Protein AF-A0A7C4G375-F1 (afdb_monomer)

Structure (mmCIF, N/CA/C/O backbone):
data_AF-A0A7C4G375-F1
#
_entry.id   AF-A0A7C4G375-F1
#
loop_
_atom_site.group_PDB
_atom_site.id
_atom_site.type_symbol
_atom_site.label_atom_id
_atom_site.label_alt_id
_atom_site.label_comp_id
_atom_site.label_asym_id
_atom_site.label_entity_id
_atom_site.label_seq_id
_atom_site.pdbx_PDB_ins_code
_atom_site.Cartn_x
_atom_site.Cartn_y
_atom_site.Cartn_z
_atom_site.occupancy
_atom_site.B_iso_or_equiv
_atom_site.auth_seq_id
_atom_site.auth_comp_id
_atom_site.auth_asym_id
_atom_site.auth_atom_id
_atom_site.pdbx_PDB_model_num
ATOM 1 N N . MET A 1 1 ? -25.347 -9.419 21.330 1.00 62.56 1 MET A N 1
ATOM 2 C CA . MET A 1 1 ? -25.454 -10.295 20.136 1.00 62.56 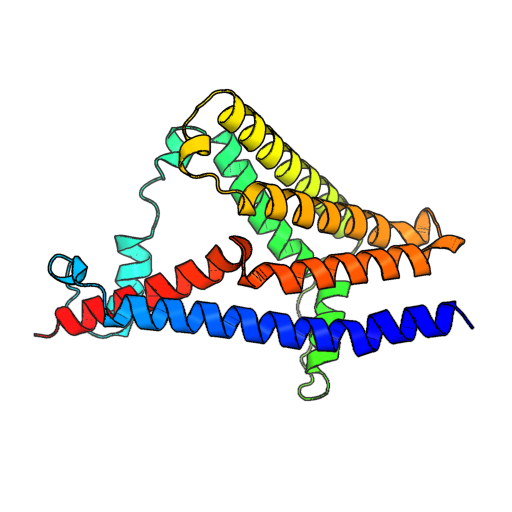1 MET A CA 1
ATOM 3 C C . MET A 1 1 ? -24.742 -9.697 18.919 1.00 62.56 1 MET A C 1
ATOM 5 O O . MET A 1 1 ? -23.911 -10.382 18.343 1.00 62.56 1 MET A O 1
ATOM 9 N N . PHE A 1 2 ? -24.994 -8.427 18.574 1.00 76.88 2 PHE A N 1
ATOM 10 C CA . PHE A 1 2 ? -24.377 -7.748 17.422 1.00 76.88 2 PHE A CA 1
ATOM 11 C C . PHE A 1 2 ? -22.840 -7.630 17.500 1.00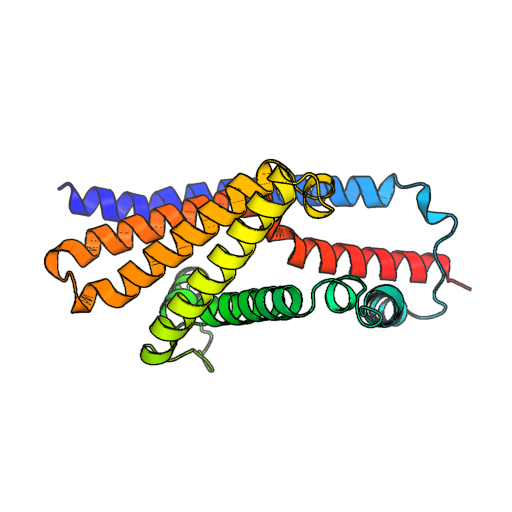 76.88 2 PHE A C 1
ATOM 13 O O . PHE A 1 2 ? -22.148 -7.988 16.554 1.00 76.88 2 PHE A O 1
ATOM 20 N N . GLU A 1 3 ? -22.282 -7.232 18.648 1.00 77.69 3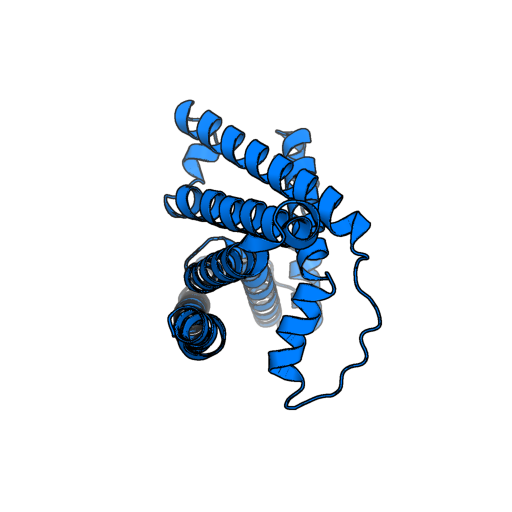 GLU A N 1
ATOM 21 C CA . GLU A 1 3 ? -20.822 -7.087 18.816 1.00 77.69 3 GLU A CA 1
ATOM 22 C C . GLU A 1 3 ? -20.059 -8.402 18.603 1.00 77.69 3 GLU A C 1
ATOM 24 O O . GLU A 1 3 ? -19.028 -8.424 17.934 1.00 77.69 3 GLU A O 1
ATOM 29 N N . GLY A 1 4 ? -20.604 -9.520 19.093 1.00 79.00 4 GLY A N 1
ATOM 30 C CA . GLY A 1 4 ? -20.023 -10.847 18.880 1.00 79.00 4 GLY A CA 1
ATOM 31 C C . GLY A 1 4 ? -19.997 -11.255 17.404 1.00 79.00 4 GLY A C 1
ATOM 32 O O . GLY A 1 4 ? -19.015 -11.834 16.950 1.00 79.00 4 GLY A O 1
ATOM 33 N N . GLN A 1 5 ? -21.030 -10.900 16.631 1.00 83.00 5 GLN A N 1
ATOM 34 C CA . GLN A 1 5 ? -21.075 -11.149 15.185 1.00 83.00 5 GLN A CA 1
ATOM 35 C C . GLN A 1 5 ? -20.056 -10.289 14.424 1.00 83.00 5 GLN A C 1
ATOM 37 O O . GLN A 1 5 ? -19.370 -10.799 13.539 1.00 83.00 5 GLN A O 1
ATOM 42 N N . VAL A 1 6 ? -19.908 -9.011 14.795 1.00 78.75 6 VAL A N 1
ATOM 43 C CA . VAL A 1 6 ? -18.908 -8.103 14.206 1.00 78.75 6 VAL A CA 1
ATOM 44 C C . VAL A 1 6 ? -17.491 -8.607 14.476 1.00 78.75 6 VAL A C 1
ATOM 46 O O . VAL A 1 6 ? -16.671 -8.661 13.556 1.00 78.75 6 VAL A O 1
ATOM 49 N N . ILE A 1 7 ? -17.203 -9.026 15.710 1.00 78.94 7 ILE A N 1
ATOM 50 C CA . ILE A 1 7 ? -15.904 -9.603 16.073 1.00 78.94 7 ILE A CA 1
ATOM 51 C C . ILE A 1 7 ? -15.665 -10.891 15.285 1.00 78.94 7 ILE A C 1
ATOM 53 O O . ILE A 1 7 ? -14.620 -11.021 14.652 1.00 78.94 7 ILE A O 1
ATOM 57 N N . ALA A 1 8 ? -16.626 -11.819 15.258 1.00 81.56 8 ALA A N 1
ATOM 58 C CA . ALA A 1 8 ? -16.480 -13.075 14.526 1.00 81.56 8 ALA A CA 1
ATOM 59 C C . ALA A 1 8 ? -16.209 -12.830 13.033 1.00 81.56 8 ALA A C 1
ATOM 61 O O . ALA A 1 8 ? -15.246 -13.366 12.489 1.00 81.56 8 ALA A O 1
ATOM 62 N N . PHE A 1 9 ? -16.984 -11.963 12.380 1.00 83.56 9 PHE A N 1
ATOM 63 C CA . PHE A 1 9 ? -16.791 -11.641 10.966 1.00 83.56 9 PHE A CA 1
ATOM 64 C C . PHE A 1 9 ? -15.402 -11.046 10.688 1.00 83.56 9 PHE A C 1
ATOM 66 O O . PHE A 1 9 ? -14.690 -11.532 9.809 1.00 83.56 9 PHE A O 1
ATOM 73 N N . THR A 1 10 ? -14.997 -10.030 11.457 1.00 81.56 10 THR A N 1
ATOM 74 C CA . THR A 1 10 ? -13.737 -9.295 11.242 1.00 81.56 10 THR A CA 1
ATOM 75 C C . THR A 1 10 ? -12.485 -10.089 11.617 1.00 81.56 10 THR A C 1
ATOM 77 O O . THR A 1 10 ? -11.431 -9.858 11.026 1.00 81.56 10 THR A O 1
ATOM 80 N N . SER A 1 11 ? -12.586 -11.030 12.5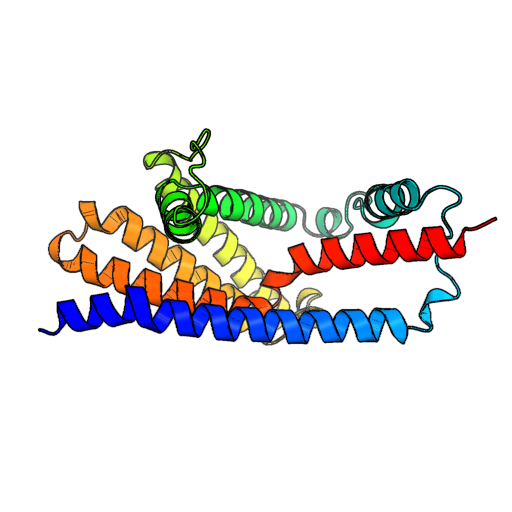60 1.00 77.88 11 SER A N 1
ATOM 81 C CA . SER A 1 11 ? -11.446 -11.817 13.056 1.00 77.88 11 SER A CA 1
ATOM 82 C C . SER A 1 11 ? -11.312 -13.212 12.443 1.00 77.88 11 SER A C 1
ATOM 84 O O . SER A 1 11 ? -10.234 -13.793 12.534 1.00 77.88 11 SER A O 1
ATOM 86 N N . THR A 1 12 ? -12.357 -13.749 11.799 1.00 80.88 12 THR A N 1
ATOM 87 C CA . THR A 1 12 ? -12.329 -15.117 11.242 1.00 80.88 12 THR A CA 1
ATOM 88 C C . THR A 1 12 ? -12.636 -15.151 9.746 1.00 80.88 12 THR A C 1
ATOM 90 O O . THR A 1 12 ? -11.746 -15.417 8.941 1.00 80.88 12 THR A O 1
ATOM 93 N N . MET A 1 13 ? -13.868 -14.829 9.349 1.00 85.38 13 MET A N 1
ATOM 94 C CA . MET A 1 13 ? -14.337 -14.992 7.968 1.00 85.38 13 MET A CA 1
ATOM 95 C C . MET A 1 13 ? -13.675 -14.011 7.000 1.00 85.38 13 MET A C 1
ATOM 97 O O . MET A 1 13 ? -13.194 -14.415 5.941 1.00 85.38 13 MET A O 1
ATOM 101 N N . LEU A 1 14 ? -13.612 -12.727 7.362 1.00 87.75 14 LEU A N 1
ATOM 102 C CA . LEU A 1 14 ? -13.036 -11.697 6.501 1.00 87.75 14 LEU A CA 1
ATOM 103 C C . LEU A 1 14 ? -11.538 -11.937 6.215 1.00 87.75 14 LEU A C 1
ATOM 105 O O . LEU A 1 14 ? -11.170 -11.889 5.044 1.00 87.75 14 LEU A O 1
ATOM 109 N N . PRO A 1 15 ? -10.678 -12.270 7.202 1.00 87.56 15 PRO A N 1
ATOM 110 C CA . PRO A 1 15 ? -9.294 -12.659 6.932 1.00 87.56 15 PRO A CA 1
ATOM 111 C C . PRO A 1 15 ? -9.148 -13.828 5.949 1.00 87.56 15 PRO A C 1
ATOM 113 O O . PRO A 1 15 ? -8.275 -13.779 5.084 1.00 87.56 15 PRO A O 1
ATOM 116 N N . LEU A 1 16 ? -10.001 -14.856 6.033 1.00 87.44 16 LEU A N 1
ATOM 117 C CA . LEU A 1 16 ? -9.956 -16.000 5.111 1.00 87.44 16 LEU A CA 1
ATOM 118 C C . LEU A 1 16 ? -10.297 -15.587 3.674 1.00 87.44 16 LEU A C 1
ATOM 120 O O . LEU A 1 16 ? -9.569 -15.939 2.743 1.00 87.44 16 LEU A O 1
ATOM 124 N N . ILE A 1 17 ? -11.358 -14.793 3.502 1.00 91.50 17 ILE A N 1
ATOM 125 C CA . ILE A 1 17 ? -11.738 -14.217 2.204 1.00 91.50 17 ILE A CA 1
ATOM 126 C C . ILE A 1 17 ? -10.585 -13.372 1.648 1.00 91.50 17 ILE A C 1
ATOM 128 O O . ILE A 1 17 ? -10.222 -13.504 0.476 1.00 91.50 17 ILE A O 1
ATOM 132 N N . THR A 1 18 ? -9.962 -12.552 2.497 1.00 92.00 18 THR A N 1
ATOM 133 C CA . THR A 1 18 ? -8.826 -11.721 2.102 1.00 92.00 18 THR A CA 1
ATOM 134 C C . THR A 1 18 ? -7.637 -12.544 1.646 1.00 92.00 18 THR A C 1
ATOM 136 O O . THR A 1 18 ? -7.073 -12.245 0.595 1.00 92.00 18 THR A O 1
ATOM 139 N N . ILE A 1 19 ? -7.255 -13.580 2.397 1.00 89.69 19 ILE A N 1
ATOM 140 C CA . ILE A 1 19 ? -6.144 -14.468 2.035 1.00 89.69 19 ILE A CA 1
ATOM 141 C C . ILE A 1 19 ? -6.426 -15.135 0.688 1.00 89.69 19 ILE A C 1
ATOM 143 O O . ILE A 1 19 ? -5.556 -15.130 -0.184 1.00 89.69 19 ILE A O 1
ATOM 147 N N . PHE A 1 20 ? -7.642 -15.649 0.484 1.00 93.06 20 PHE A N 1
ATOM 148 C CA . PHE A 1 20 ? -8.038 -16.273 -0.776 1.00 93.06 20 PHE A CA 1
ATOM 149 C C . PHE A 1 20 ? -7.903 -15.307 -1.964 1.00 93.06 20 PHE A C 1
ATOM 151 O O . PHE A 1 20 ? -7.211 -15.618 -2.937 1.00 93.06 20 PHE A O 1
ATOM 158 N N . ILE A 1 21 ? -8.495 -14.110 -1.870 1.00 94.38 21 ILE A N 1
ATOM 159 C CA . ILE A 1 21 ? -8.436 -13.096 -2.938 1.00 94.38 21 ILE A CA 1
ATOM 160 C C . ILE A 1 21 ? -6.999 -12.621 -3.166 1.00 94.38 21 ILE A C 1
ATOM 162 O O . ILE A 1 21 ? -6.575 -12.453 -4.313 1.00 94.38 21 ILE A O 1
ATOM 166 N N . PHE A 1 22 ? -6.231 -12.437 -2.090 1.00 92.62 22 PHE A N 1
ATOM 167 C CA . PHE A 1 22 ? -4.838 -12.025 -2.173 1.00 92.62 22 PHE A CA 1
ATOM 168 C C . PHE A 1 22 ? -3.993 -13.060 -2.925 1.00 92.62 22 PHE A C 1
ATOM 170 O O . PHE A 1 22 ? -3.328 -12.708 -3.901 1.00 92.62 22 PHE A O 1
ATOM 177 N N . ILE A 1 23 ? -4.057 -14.334 -2.523 1.00 92.56 23 ILE A N 1
ATOM 178 C CA . ILE A 1 23 ? -3.323 -15.434 -3.167 1.00 92.56 23 ILE A CA 1
ATOM 179 C C . ILE A 1 23 ? -3.734 -15.562 -4.634 1.00 92.56 23 ILE A C 1
ATOM 181 O O . ILE A 1 23 ? -2.865 -15.641 -5.504 1.00 92.56 23 ILE A O 1
ATOM 185 N N . TYR A 1 24 ? -5.036 -15.520 -4.924 1.00 94.19 24 TYR A N 1
ATOM 186 C CA . TYR A 1 24 ? -5.549 -15.569 -6.291 1.00 94.19 24 TYR A CA 1
ATOM 187 C C . TYR A 1 24 ? -4.981 -14.432 -7.155 1.00 94.19 24 TYR A C 1
ATOM 189 O O . TYR A 1 24 ? -4.446 -14.671 -8.242 1.00 94.19 24 TYR A O 1
ATOM 197 N N . GLY A 1 25 ? -5.011 -13.194 -6.654 1.00 92.31 25 GLY A N 1
ATOM 198 C CA . GLY A 1 25 ? -4.450 -12.043 -7.360 1.00 92.31 25 GLY A CA 1
ATOM 199 C C . GLY A 1 25 ? -2.938 -12.154 -7.584 1.00 92.31 25 GLY A C 1
ATOM 200 O O . GLY A 1 25 ? -2.450 -11.858 -8.680 1.00 92.31 25 GLY A O 1
ATOM 201 N N . VAL A 1 26 ? -2.184 -12.616 -6.580 1.00 89.56 26 VAL A N 1
ATOM 202 C CA . VAL A 1 26 ? -0.736 -12.858 -6.701 1.00 89.56 26 VAL A CA 1
ATOM 203 C C . VAL A 1 26 ? -0.441 -13.948 -7.735 1.00 89.56 26 VAL A C 1
ATOM 205 O O . VAL A 1 26 ? 0.475 -13.778 -8.546 1.00 89.56 26 VAL A O 1
ATOM 208 N N . ALA A 1 27 ? -1.217 -15.032 -7.759 1.00 90.06 27 ALA A N 1
ATOM 209 C CA . ALA A 1 27 ? -1.068 -16.111 -8.733 1.00 90.06 27 ALA A CA 1
ATOM 210 C C . ALA A 1 27 ? -1.294 -15.612 -10.170 1.00 90.06 27 ALA A C 1
ATOM 212 O O . ALA A 1 27 ? -0.445 -15.836 -11.036 1.00 90.06 27 ALA A O 1
ATOM 213 N N . LEU A 1 28 ? -2.366 -14.848 -10.416 1.00 89.12 28 LEU A N 1
ATOM 214 C CA . LEU A 1 28 ? -2.633 -14.243 -11.728 1.00 89.12 28 LEU A CA 1
ATOM 215 C C . LEU A 1 28 ? -1.500 -13.315 -12.182 1.00 89.12 28 LEU A C 1
ATOM 217 O O . LEU A 1 28 ? -1.082 -13.334 -13.345 1.00 89.12 28 LEU A O 1
ATOM 221 N N . ARG A 1 29 ? -0.970 -12.503 -11.263 1.00 85.62 29 ARG A N 1
ATOM 222 C CA . ARG A 1 29 ? 0.137 -11.589 -11.566 1.00 85.62 29 ARG A CA 1
ATOM 223 C C . ARG A 1 29 ? 1.427 -12.348 -11.876 1.00 85.62 29 ARG A C 1
ATOM 225 O O . ARG A 1 29 ? 2.126 -11.998 -12.827 1.00 85.62 29 ARG A O 1
ATOM 232 N N . SER A 1 30 ? 1.697 -13.413 -11.125 1.00 82.62 30 SER A N 1
A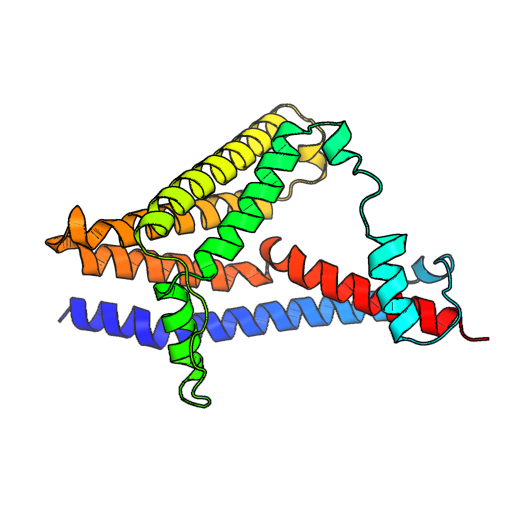TOM 233 C CA . SER A 1 30 ? 2.853 -14.289 -11.327 1.00 82.62 30 SER A CA 1
ATOM 234 C C . SER A 1 30 ? 2.783 -15.009 -12.674 1.00 82.62 30 SER A C 1
ATOM 236 O O . SER A 1 30 ? 3.776 -15.044 -13.402 1.00 82.62 30 SER A O 1
ATOM 238 N N . LEU A 1 31 ? 1.597 -15.489 -13.063 1.00 84.69 31 LEU A N 1
ATOM 239 C CA . LEU A 1 31 ? 1.358 -16.077 -14.380 1.00 84.69 31 LEU A CA 1
ATOM 240 C C . LEU A 1 31 ? 1.659 -15.070 -15.499 1.00 84.69 31 LEU A C 1
ATOM 242 O O . LEU A 1 31 ? 2.362 -15.395 -16.455 1.00 84.69 31 LEU A O 1
ATOM 246 N N . ARG A 1 32 ? 1.205 -13.817 -15.357 1.00 78.94 32 ARG A N 1
ATOM 247 C CA . ARG A 1 32 ? 1.503 -12.751 -16.325 1.00 78.94 32 ARG A CA 1
ATOM 248 C C . ARG A 1 32 ? 3.007 -12.497 -16.460 1.00 78.94 32 ARG A C 1
ATOM 250 O O . ARG A 1 32 ? 3.491 -12.333 -17.578 1.00 78.94 32 ARG A O 1
ATOM 257 N N . TRP A 1 33 ? 3.754 -12.473 -15.357 1.00 74.69 33 TRP A N 1
ATOM 258 C CA . TRP A 1 33 ? 5.213 -12.312 -15.408 1.00 74.69 33 TRP A CA 1
ATOM 259 C C . TRP A 1 33 ? 5.903 -13.482 -16.088 1.00 74.69 33 TRP A C 1
ATOM 261 O O . TRP A 1 33 ? 6.786 -13.264 -16.916 1.00 74.69 33 TRP A O 1
ATOM 271 N N . PHE A 1 34 ? 5.477 -14.704 -15.783 1.00 74.88 34 PHE A N 1
ATOM 272 C CA . PHE A 1 34 ? 6.001 -15.900 -16.426 1.00 74.88 34 PHE A CA 1
ATOM 273 C C . PHE A 1 34 ? 5.766 -15.878 -17.943 1.00 74.88 34 PHE A C 1
ATOM 275 O O . PHE A 1 34 ? 6.685 -16.158 -18.715 1.00 74.88 34 PHE A O 1
ATOM 282 N N . MET A 1 35 ? 4.573 -15.460 -18.379 1.00 74.44 35 MET A N 1
ATOM 283 C CA . MET A 1 35 ? 4.245 -15.298 -19.798 1.00 74.44 35 MET A CA 1
ATOM 284 C C . MET A 1 35 ? 5.112 -14.226 -20.468 1.00 74.44 35 MET A C 1
ATOM 286 O O . MET A 1 35 ? 5.678 -14.484 -21.525 1.00 74.44 35 MET A O 1
ATOM 290 N N . ILE A 1 36 ? 5.300 -13.057 -19.844 1.00 67.56 36 ILE A N 1
ATOM 291 C CA . ILE A 1 36 ? 6.194 -12.006 -20.372 1.00 67.56 36 ILE A CA 1
ATOM 292 C C . ILE A 1 36 ? 7.638 -12.518 -20.469 1.00 67.56 36 ILE A C 1
ATOM 294 O O . ILE A 1 36 ? 8.323 -12.268 -21.461 1.00 67.56 36 ILE A O 1
ATOM 298 N N . TRP A 1 37 ? 8.106 -13.257 -19.464 1.00 66.25 37 TRP A N 1
ATOM 299 C CA . TRP A 1 37 ? 9.459 -13.805 -19.436 1.00 66.25 37 TRP A CA 1
ATOM 300 C C . TRP A 1 37 ? 9.712 -14.830 -20.551 1.00 66.25 37 TRP A C 1
ATOM 302 O O . TRP A 1 37 ? 10.798 -14.815 -21.148 1.00 66.25 37 TRP A O 1
ATOM 312 N N . LYS A 1 38 ? 8.718 -15.677 -20.854 1.00 67.38 38 LYS A N 1
ATOM 313 C CA . LYS A 1 38 ? 8.779 -16.661 -21.945 1.00 67.38 38 LYS A CA 1
ATOM 314 C C . LYS A 1 38 ? 8.607 -16.043 -23.333 1.00 67.38 38 LYS A C 1
ATOM 316 O O . LYS A 1 38 ? 9.302 -16.458 -24.251 1.00 67.38 38 LYS A O 1
ATOM 321 N N . VAL A 1 39 ? 7.695 -15.083 -23.483 1.00 57.84 39 VAL A N 1
ATOM 322 C CA . VAL A 1 39 ? 7.238 -14.602 -24.798 1.00 57.84 39 VAL A CA 1
ATOM 323 C C . VAL A 1 39 ? 8.009 -13.376 -25.290 1.00 57.84 39 VAL A C 1
ATOM 325 O O . VAL A 1 39 ? 8.035 -13.151 -26.490 1.00 57.84 39 VAL A O 1
ATOM 328 N N . SER A 1 40 ? 8.652 -12.582 -24.423 1.00 50.31 40 SER A N 1
ATOM 329 C CA . SER A 1 40 ? 9.229 -11.296 -24.849 1.00 50.31 40 SER A CA 1
ATOM 330 C C . SER A 1 40 ? 10.406 -11.453 -25.838 1.00 50.31 40 SER A C 1
ATOM 332 O O . SER A 1 40 ? 11.484 -11.902 -25.428 1.00 50.31 40 SER A O 1
ATOM 334 N N . PRO A 1 41 ? 10.251 -11.017 -27.108 1.00 46.56 41 PRO A N 1
ATOM 335 C CA . PRO A 1 41 ? 11.307 -11.022 -28.121 1.00 46.56 41 PRO A CA 1
ATOM 336 C C . PRO A 1 41 ? 12.227 -9.787 -28.029 1.00 46.56 41 PRO A C 1
ATOM 338 O O . PRO A 1 41 ? 13.235 -9.707 -28.721 1.00 46.56 41 PRO A O 1
ATOM 341 N N . VAL A 1 42 ? 11.944 -8.845 -27.115 1.00 46.94 42 VAL A N 1
ATOM 342 C CA . VAL A 1 42 ? 12.722 -7.604 -26.871 1.00 46.94 42 VAL A CA 1
ATOM 343 C C . VAL A 1 42 ? 14.108 -7.886 -26.250 1.00 46.94 42 VAL A C 1
ATOM 345 O O . VAL A 1 42 ? 14.904 -6.991 -25.986 1.00 46.94 42 VAL A O 1
ATOM 348 N N . LEU A 1 43 ? 14.430 -9.157 -26.020 1.00 48.81 43 LEU A N 1
ATOM 349 C CA . LEU A 1 43 ? 15.676 -9.612 -25.411 1.00 48.81 43 LEU A CA 1
ATOM 350 C C . LEU A 1 43 ? 16.870 -9.724 -26.360 1.00 48.81 43 LEU A C 1
ATOM 352 O O . LEU A 1 43 ? 17.980 -9.900 -25.868 1.00 48.81 43 LEU A O 1
ATOM 356 N N . GLY A 1 44 ? 16.677 -9.569 -27.673 1.00 46.53 44 GLY A N 1
ATOM 357 C CA . GLY A 1 44 ? 17.759 -9.625 -28.668 1.00 46.53 44 GLY A CA 1
ATOM 358 C C . GLY A 1 44 ? 18.795 -8.491 -28.593 1.00 46.53 44 GLY A C 1
ATOM 359 O O . GLY A 1 44 ? 19.751 -8.511 -29.355 1.00 46.53 44 GLY A O 1
ATOM 360 N N . GLY A 1 45 ? 18.631 -7.512 -27.691 1.00 51.62 45 GLY A N 1
ATOM 361 C CA . GLY A 1 45 ? 19.542 -6.367 -27.538 1.00 51.62 45 GLY A CA 1
ATOM 362 C C . GLY A 1 45 ? 19.891 -5.997 -26.092 1.00 51.62 45 GLY A C 1
ATOM 363 O O . GLY A 1 45 ? 20.386 -4.899 -25.841 1.00 51.62 45 GLY A O 1
ATOM 364 N N . LEU A 1 46 ? 19.606 -6.862 -25.110 1.00 57.19 46 LEU A N 1
ATOM 365 C CA . LEU A 1 46 ? 19.979 -6.585 -23.720 1.00 57.19 46 LEU A CA 1
ATOM 366 C C . LEU A 1 46 ? 21.485 -6.786 -23.517 1.00 57.19 46 LEU A C 1
ATOM 368 O O . LEU A 1 46 ? 22.036 -7.800 -23.931 1.00 57.19 46 LEU A O 1
ATOM 372 N N . LYS A 1 47 ? 22.134 -5.843 -22.815 1.00 60.56 47 LYS A N 1
ATOM 373 C CA . LYS A 1 47 ? 23.518 -6.003 -22.339 1.00 60.56 47 LYS A CA 1
ATOM 374 C C . LYS A 1 47 ? 23.664 -7.356 -21.637 1.00 60.56 47 LYS A C 1
ATOM 376 O O . LYS A 1 47 ? 22.980 -7.610 -20.644 1.00 60.56 47 LYS A O 1
ATOM 381 N N . SER A 1 48 ? 24.547 -8.203 -22.153 1.00 64.81 48 SER A N 1
ATOM 382 C CA . SER A 1 48 ? 24.919 -9.472 -21.539 1.00 64.81 48 SER A CA 1
ATOM 383 C C . SER A 1 48 ? 25.903 -9.232 -20.396 1.00 64.81 48 SER A C 1
ATOM 385 O O . SER A 1 48 ? 26.794 -8.385 -20.491 1.00 64.81 48 SER A O 1
ATOM 387 N N . TYR A 1 49 ? 25.769 -9.994 -19.312 1.00 64.75 49 TYR A N 1
ATOM 388 C CA . TYR A 1 49 ? 26.734 -9.971 -18.215 1.00 64.75 49 TYR A CA 1
ATOM 389 C C . TYR A 1 49 ? 27.493 -11.291 -18.181 1.00 64.75 49 TYR A C 1
ATOM 391 O O . TYR A 1 49 ? 26.908 -12.322 -17.871 1.00 64.75 49 TYR A O 1
ATOM 399 N N . ARG A 1 50 ? 28.800 -11.248 -18.458 1.00 67.25 50 ARG A N 1
ATOM 400 C CA . ARG A 1 50 ? 29.685 -12.406 -18.280 1.00 67.25 50 ARG A CA 1
ATOM 401 C C . ARG A 1 50 ? 29.864 -12.742 -16.795 1.00 67.25 50 ARG A C 1
ATOM 403 O O . ARG A 1 50 ? 30.143 -11.857 -15.972 1.00 67.25 50 ARG A O 1
ATOM 410 N N . GLY A 1 51 ? 29.765 -14.029 -16.464 1.00 69.00 51 GLY A N 1
ATOM 411 C CA . GLY A 1 51 ? 30.010 -14.576 -15.127 1.00 69.00 51 GLY A CA 1
ATOM 412 C C . GLY A 1 51 ? 28.795 -15.263 -14.495 1.00 69.00 51 GLY A C 1
ATOM 413 O O . GLY A 1 51 ? 27.833 -15.621 -15.165 1.00 69.00 51 GLY A O 1
ATOM 414 N N . SER A 1 52 ? 28.851 -15.483 -13.178 1.00 79.56 52 SER A N 1
ATOM 415 C CA . SER A 1 52 ? 27.835 -16.264 -12.464 1.00 79.56 52 SER A CA 1
ATOM 416 C C . SER A 1 52 ? 26.451 -15.600 -12.461 1.00 79.56 52 SER A C 1
ATOM 418 O O . SER A 1 52 ? 26.311 -14.376 -12.507 1.00 79.56 52 SER A O 1
ATOM 420 N N . LYS A 1 53 ? 25.402 -16.418 -12.307 1.00 77.75 53 LYS A N 1
ATOM 421 C CA . LYS A 1 53 ? 24.007 -15.959 -12.168 1.00 77.75 53 LYS A CA 1
ATOM 422 C C . LYS A 1 53 ? 23.836 -14.915 -11.056 1.00 77.75 53 LYS A C 1
ATOM 424 O O . LYS A 1 53 ? 23.129 -13.931 -11.249 1.00 77.75 53 LYS A O 1
ATOM 429 N N . LEU A 1 54 ? 24.530 -15.090 -9.928 1.00 77.69 54 LEU A N 1
ATOM 430 C CA . LEU A 1 54 ? 24.549 -14.130 -8.816 1.00 77.69 54 LEU A CA 1
ATOM 431 C C . LEU A 1 54 ? 25.156 -12.781 -9.222 1.00 77.69 54 LEU A C 1
ATOM 433 O O . LEU A 1 54 ? 24.591 -11.737 -8.901 1.00 77.69 54 LEU A O 1
ATOM 437 N N . LYS A 1 55 ? 26.258 -12.793 -9.983 1.00 77.75 55 LYS A N 1
ATOM 438 C CA . LYS A 1 55 ? 26.887 -11.577 -10.517 1.00 77.75 55 LYS A CA 1
ATOM 439 C C . LYS A 1 55 ? 25.962 -10.852 -11.498 1.00 77.75 55 LYS A C 1
ATOM 441 O O . LYS A 1 55 ? 25.870 -9.631 -11.448 1.00 77.75 55 LYS A O 1
ATOM 446 N N . GLY A 1 56 ? 25.238 -11.584 -12.347 1.00 73.94 56 GLY A N 1
ATOM 447 C CA . GLY A 1 56 ? 24.249 -10.998 -13.258 1.00 73.94 56 GLY A CA 1
ATOM 448 C C . GLY A 1 56 ? 23.051 -10.372 -12.543 1.00 73.94 56 GLY A C 1
ATOM 449 O O . GLY A 1 56 ? 22.626 -9.280 -12.918 1.00 73.94 56 GLY A O 1
ATOM 450 N N . ILE A 1 57 ? 22.547 -11.009 -11.478 1.00 77.62 57 ILE A N 1
ATOM 451 C CA . ILE A 1 57 ? 21.529 -10.411 -10.601 1.00 77.62 57 ILE A CA 1
ATOM 452 C C . ILE A 1 57 ? 22.077 -9.119 -9.991 1.00 77.62 57 ILE A C 1
ATOM 454 O O . ILE A 1 57 ? 21.490 -8.061 -10.197 1.00 77.62 57 ILE A O 1
ATOM 458 N N . PHE A 1 58 ? 23.222 -9.178 -9.308 1.00 79.31 58 PHE A N 1
ATOM 459 C CA . PHE A 1 58 ? 23.813 -8.013 -8.645 1.00 79.31 58 PHE A CA 1
ATOM 460 C C . PHE A 1 58 ? 24.059 -6.853 -9.616 1.00 79.31 58 PHE A C 1
ATOM 462 O O . PHE A 1 58 ? 23.647 -5.727 -9.350 1.00 79.31 58 PHE A O 1
ATOM 469 N N . ASN A 1 59 ? 24.633 -7.131 -10.786 1.00 73.94 59 ASN A N 1
ATOM 470 C CA . ASN A 1 59 ? 24.856 -6.125 -11.821 1.00 73.94 59 ASN A CA 1
ATOM 471 C C . ASN A 1 59 ? 23.547 -5.545 -12.366 1.00 73.94 59 ASN A C 1
ATOM 473 O O . ASN A 1 59 ? 23.489 -4.350 -12.632 1.00 73.94 59 ASN A O 1
ATOM 477 N N . SER A 1 60 ? 22.479 -6.335 -12.480 1.00 73.62 60 SER A N 1
ATOM 478 C CA . SER A 1 60 ? 21.167 -5.806 -12.866 1.00 73.62 60 SER A CA 1
ATOM 479 C C . SER A 1 60 ? 20.583 -4.873 -11.798 1.00 73.62 60 SER A C 1
ATOM 481 O O . SER A 1 60 ? 19.942 -3.884 -12.148 1.00 73.62 60 SER A O 1
ATOM 483 N N . PHE A 1 61 ? 20.791 -5.158 -10.509 1.00 72.44 61 PHE A N 1
ATOM 484 C CA . PHE A 1 61 ? 20.364 -4.270 -9.420 1.00 72.44 61 PHE A CA 1
ATOM 485 C C . PHE A 1 61 ? 21.195 -2.982 -9.381 1.00 72.44 61 PHE A C 1
ATOM 487 O O . PHE A 1 61 ? 20.642 -1.891 -9.270 1.00 72.44 61 PHE A O 1
ATOM 494 N N . VAL A 1 62 ? 22.518 -3.113 -9.490 1.00 69.38 62 VAL A N 1
ATOM 495 C CA . VAL A 1 62 ? 23.472 -2.018 -9.292 1.00 69.38 62 VAL A CA 1
ATOM 496 C C . VAL A 1 62 ? 23.653 -1.177 -10.553 1.00 69.38 62 VAL A C 1
ATOM 498 O O . VAL A 1 62 ? 23.598 0.038 -10.492 1.00 69.38 62 VAL A O 1
ATOM 501 N N . LEU A 1 63 ? 23.864 -1.777 -11.717 1.00 66.00 63 LEU A N 1
ATOM 502 C CA . LEU A 1 63 ? 24.277 -1.038 -12.916 1.00 66.00 63 LEU A CA 1
ATOM 503 C C . LEU A 1 63 ? 23.102 -0.624 -13.800 1.00 66.00 63 LEU A C 1
ATOM 505 O O . LEU A 1 63 ? 23.158 0.431 -14.424 1.00 66.00 63 LEU A O 1
ATOM 509 N N . ASP A 1 64 ? 22.050 -1.441 -13.860 1.00 62.00 64 ASP A N 1
ATOM 510 C CA . ASP A 1 64 ? 20.892 -1.142 -14.709 1.00 62.00 64 ASP A CA 1
ATOM 511 C C . ASP A 1 64 ? 19.778 -0.393 -13.970 1.00 62.00 64 ASP A C 1
ATOM 513 O O . ASP A 1 64 ? 18.979 0.291 -14.608 1.00 62.00 64 ASP A O 1
ATOM 517 N N . HIS A 1 65 ? 19.690 -0.554 -12.644 1.00 61.66 65 HIS A N 1
ATOM 518 C CA . HIS A 1 65 ? 18.557 -0.068 -11.851 1.00 61.66 65 HIS A CA 1
ATOM 519 C C . HIS A 1 65 ? 18.937 0.842 -10.680 1.00 61.66 65 HIS A C 1
ATOM 521 O O . HIS A 1 65 ? 18.022 1.440 -10.104 1.00 61.66 65 HIS A O 1
ATOM 527 N N . LEU A 1 66 ? 20.227 1.035 -10.345 1.00 51.62 66 LEU A N 1
ATOM 528 C CA . LEU A 1 66 ? 20.567 2.188 -9.509 1.00 51.62 66 LEU A CA 1
ATOM 529 C C . LEU A 1 66 ? 20.207 3.437 -10.308 1.00 51.62 66 LEU A C 1
ATOM 531 O O . LEU A 1 66 ? 20.678 3.612 -11.435 1.00 51.62 66 LEU A O 1
ATOM 535 N N . PRO A 1 67 ? 19.351 4.310 -9.759 1.00 46.91 67 PRO A N 1
ATOM 536 C CA . PRO A 1 67 ? 18.947 5.499 -10.468 1.00 46.91 67 PRO A CA 1
ATOM 537 C C . PRO A 1 67 ? 20.198 6.343 -10.688 1.00 46.91 67 PRO A C 1
ATOM 539 O O . PRO A 1 67 ? 20.812 6.808 -9.729 1.00 46.91 67 PRO A O 1
ATOM 542 N N . SER A 1 68 ? 20.562 6.581 -11.946 1.00 45.28 68 SER A N 1
ATOM 543 C CA . SER A 1 68 ? 21.501 7.636 -12.307 1.00 45.28 68 SER A CA 1
ATOM 544 C C . SER A 1 68 ? 20.873 8.960 -11.874 1.00 45.28 68 SER A C 1
ATOM 546 O O . SER A 1 68 ? 20.099 9.524 -12.643 1.00 45.28 68 SER A O 1
ATOM 548 N N . TYR A 1 69 ? 21.077 9.375 -10.618 1.00 49.47 69 TYR A N 1
ATOM 549 C CA . TYR A 1 69 ? 20.568 10.612 -10.011 1.00 49.47 69 TYR A CA 1
ATOM 550 C C . TYR A 1 69 ? 19.233 11.060 -10.650 1.00 49.47 69 TYR A C 1
ATOM 552 O O . TYR A 1 69 ? 19.217 11.958 -11.493 1.00 49.47 69 TYR A O 1
ATOM 560 N N . SER A 1 70 ? 18.165 10.283 -10.390 1.00 53.97 70 SER A N 1
ATOM 561 C CA . SER A 1 70 ? 17.009 10.113 -11.293 1.00 53.97 70 SER A CA 1
ATOM 562 C C . SER A 1 70 ? 16.507 11.407 -11.957 1.00 53.97 70 SER A C 1
ATOM 564 O O . SER A 1 70 ? 16.383 12.452 -11.319 1.00 53.97 70 SER A O 1
ATOM 566 N N . LEU A 1 71 ? 16.114 11.328 -13.233 1.00 53.47 71 LEU A N 1
ATOM 567 C CA . LEU A 1 71 ? 15.430 12.416 -13.956 1.00 53.47 71 LEU A CA 1
ATOM 568 C C . LEU A 1 71 ? 14.223 12.984 -13.177 1.00 53.47 71 LEU A C 1
ATOM 570 O O . LEU A 1 71 ? 13.895 14.159 -13.316 1.00 53.47 71 LEU A O 1
ATOM 574 N N . ALA A 1 72 ? 13.586 12.169 -12.326 1.00 54.00 72 ALA A N 1
ATOM 575 C CA . ALA A 1 72 ? 12.513 12.596 -11.432 1.00 54.00 72 ALA A CA 1
ATOM 576 C C . ALA A 1 72 ? 13.006 13.532 -10.313 1.00 54.00 72 ALA A C 1
ATOM 578 O O . ALA A 1 72 ? 12.368 14.554 -10.070 1.00 54.00 72 ALA A O 1
ATOM 579 N N . ALA A 1 73 ? 14.154 13.238 -9.691 1.00 55.75 73 ALA A N 1
ATOM 580 C CA . ALA A 1 73 ? 14.789 14.116 -8.706 1.00 55.75 73 ALA A CA 1
ATOM 581 C C . ALA A 1 73 ? 15.270 15.434 -9.339 1.00 55.75 73 ALA A C 1
ATOM 583 O O . ALA A 1 73 ? 15.157 16.482 -8.713 1.00 55.75 73 ALA A O 1
ATOM 584 N N . LYS A 1 74 ? 15.728 15.404 -10.600 1.00 59.59 74 LYS A N 1
ATOM 585 C CA . LYS A 1 74 ? 16.117 16.619 -11.343 1.00 59.59 74 LYS A CA 1
ATOM 586 C C . LYS A 1 74 ? 14.930 17.506 -11.731 1.00 59.59 74 LYS A C 1
ATOM 588 O O . LYS A 1 74 ? 15.088 18.716 -11.829 1.00 59.59 74 LYS A O 1
ATOM 593 N N . ARG A 1 75 ? 13.754 16.920 -11.982 1.00 69.12 75 ARG A N 1
ATOM 594 C CA . ARG A 1 75 ? 12.564 17.656 -12.442 1.00 69.12 75 ARG A CA 1
ATOM 595 C C . ARG A 1 75 ? 11.692 18.173 -11.299 1.00 69.12 75 ARG A C 1
ATOM 597 O O . ARG A 1 75 ? 11.027 19.188 -11.471 1.00 69.12 75 ARG A O 1
ATOM 604 N N . ASP A 1 76 ? 11.640 17.455 -10.178 1.00 75.38 76 ASP A N 1
ATOM 605 C CA . ASP A 1 76 ? 10.778 17.799 -9.044 1.00 75.38 76 ASP A CA 1
ATOM 606 C C . ASP A 1 76 ? 11.313 17.192 -7.731 1.00 75.38 76 ASP A C 1
ATOM 608 O O . ASP A 1 76 ? 10.791 16.205 -7.200 1.00 75.38 76 ASP A O 1
ATOM 612 N N . MET A 1 77 ? 12.414 17.770 -7.238 1.00 80.44 77 MET A N 1
ATOM 613 C CA . MET A 1 77 ? 13.164 17.276 -6.077 1.00 80.44 77 MET A CA 1
ATOM 614 C C . MET A 1 77 ? 12.315 17.217 -4.801 1.00 80.44 77 MET A C 1
ATOM 616 O O . MET A 1 77 ? 12.402 16.246 -4.050 1.00 80.44 77 MET A O 1
ATOM 620 N N . ALA A 1 78 ? 11.452 18.213 -4.576 1.00 84.50 78 ALA A N 1
ATOM 621 C CA . ALA A 1 78 ? 10.593 18.268 -3.395 1.00 84.50 78 ALA A CA 1
ATOM 622 C C . ALA A 1 78 ? 9.652 17.057 -3.335 1.00 84.50 78 ALA A C 1
ATOM 624 O O . ALA A 1 78 ? 9.607 16.343 -2.333 1.00 84.50 78 ALA A O 1
ATOM 625 N N . PHE A 1 79 ? 8.955 16.752 -4.432 1.00 84.19 79 PHE A N 1
ATOM 626 C CA . PHE A 1 79 ? 8.055 15.601 -4.463 1.00 84.19 79 PHE A CA 1
ATOM 627 C C . PHE A 1 79 ? 8.771 14.254 -4.552 1.00 84.19 79 PHE A C 1
ATOM 629 O O . PHE A 1 79 ? 8.186 13.239 -4.168 1.00 84.19 79 PHE A O 1
ATOM 636 N N . TYR A 1 80 ? 10.022 14.224 -5.017 1.00 82.75 80 TYR A N 1
ATOM 637 C CA . TYR A 1 80 ? 10.871 13.044 -4.875 1.00 82.75 80 TYR A CA 1
ATOM 638 C C . TYR A 1 80 ? 11.149 12.745 -3.394 1.00 82.75 80 TYR A C 1
ATOM 640 O O . TYR A 1 80 ? 10.903 11.624 -2.950 1.00 82.75 80 TYR A O 1
ATOM 648 N N . ILE A 1 81 ? 11.563 13.750 -2.613 1.00 85.38 81 ILE A N 1
ATOM 649 C CA . ILE A 1 81 ? 11.811 13.608 -1.168 1.00 85.38 81 ILE A CA 1
ATOM 650 C C . ILE A 1 81 ? 10.529 13.203 -0.433 1.00 85.38 81 ILE A C 1
ATOM 652 O O . ILE A 1 81 ? 10.555 12.249 0.341 1.00 85.38 81 ILE A O 1
ATOM 656 N N . ILE A 1 82 ? 9.397 13.858 -0.723 1.00 89.50 82 ILE A N 1
ATOM 657 C CA . ILE A 1 82 ? 8.090 13.500 -0.140 1.00 89.50 82 ILE A CA 1
ATOM 658 C C . ILE A 1 82 ? 7.731 12.046 -0.474 1.00 89.50 82 ILE A C 1
ATOM 660 O O . ILE A 1 82 ? 7.289 11.302 0.398 1.00 89.50 82 ILE A O 1
ATOM 664 N N . GLY A 1 83 ? 7.944 11.618 -1.722 1.00 86.31 83 GLY A N 1
ATOM 665 C CA . GLY A 1 83 ? 7.658 10.252 -2.154 1.00 86.31 83 GLY A CA 1
ATOM 666 C C . GLY A 1 83 ? 8.519 9.205 -1.452 1.00 86.31 83 GLY A C 1
ATOM 667 O O . GLY A 1 83 ? 7.990 8.196 -0.986 1.00 86.31 83 GLY A O 1
ATOM 668 N N . VAL A 1 84 ? 9.827 9.445 -1.337 1.00 85.88 84 VAL A N 1
ATOM 669 C CA . VAL A 1 84 ? 10.750 8.554 -0.616 1.00 85.88 84 VAL A CA 1
ATOM 670 C C . VAL A 1 84 ? 10.409 8.521 0.875 1.00 85.88 84 VAL A C 1
ATOM 672 O O . VAL A 1 84 ? 10.270 7.438 1.445 1.00 85.88 84 VAL A O 1
ATOM 675 N N . GLY A 1 85 ? 10.189 9.687 1.487 1.00 88.19 85 GLY A N 1
ATOM 676 C CA . GLY A 1 85 ? 9.785 9.809 2.887 1.00 88.19 85 GLY A CA 1
ATOM 677 C C . GLY A 1 85 ? 8.491 9.053 3.182 1.00 88.19 85 GLY A C 1
ATOM 678 O O . GLY A 1 85 ? 8.442 8.285 4.139 1.00 88.19 85 GLY A O 1
ATOM 679 N N . MET A 1 86 ? 7.479 9.170 2.316 1.00 92.94 86 MET A N 1
ATOM 680 C CA . MET A 1 86 ? 6.220 8.430 2.443 1.00 92.94 86 MET A CA 1
ATOM 681 C C . MET A 1 86 ? 6.441 6.913 2.481 1.00 92.94 86 MET A C 1
ATOM 683 O O . MET A 1 86 ? 5.869 6.252 3.343 1.00 92.94 86 MET A O 1
ATOM 687 N N . HIS A 1 87 ? 7.300 6.361 1.615 1.00 89.62 87 HIS A N 1
ATOM 688 C CA . HIS A 1 87 ? 7.590 4.922 1.610 1.00 89.62 87 HIS A CA 1
ATOM 689 C C . HIS A 1 87 ? 8.341 4.478 2.867 1.00 89.62 87 HIS A C 1
ATOM 691 O O . HIS A 1 87 ? 7.981 3.461 3.457 1.00 89.62 87 HIS A O 1
ATOM 697 N N . ILE A 1 88 ? 9.354 5.239 3.298 1.00 88.44 88 ILE A N 1
ATOM 698 C CA . ILE A 1 88 ? 10.104 4.937 4.526 1.00 88.44 88 ILE A CA 1
ATOM 699 C C . ILE A 1 88 ? 9.156 4.937 5.724 1.00 88.44 88 ILE A C 1
ATOM 701 O O . ILE A 1 88 ? 9.166 3.996 6.516 1.00 88.44 88 ILE A O 1
ATOM 705 N N . ILE A 1 89 ? 8.297 5.950 5.834 1.00 91.25 89 ILE A N 1
ATOM 706 C CA . ILE A 1 89 ? 7.330 6.065 6.926 1.00 91.25 89 ILE A CA 1
ATOM 707 C C . ILE A 1 89 ? 6.281 4.956 6.844 1.00 91.25 89 ILE A C 1
ATOM 709 O O . ILE A 1 89 ? 5.941 4.384 7.872 1.00 91.25 89 ILE A O 1
ATOM 713 N N . PHE A 1 90 ? 5.800 4.604 5.650 1.00 89.56 90 PHE A N 1
ATOM 714 C CA . PHE A 1 90 ? 4.872 3.488 5.466 1.00 89.56 90 PHE A CA 1
ATOM 715 C C . PHE A 1 90 ? 5.472 2.167 5.964 1.00 89.56 90 PHE A C 1
ATOM 717 O O . PHE A 1 90 ? 4.858 1.489 6.784 1.00 89.56 90 PHE A O 1
ATOM 724 N N . ILE A 1 91 ? 6.698 1.838 5.540 1.00 86.44 91 ILE A N 1
ATOM 725 C CA . ILE A 1 91 ? 7.431 0.651 6.012 1.00 86.44 91 ILE A CA 1
ATOM 726 C C . ILE A 1 91 ? 7.605 0.707 7.533 1.00 86.44 91 ILE A C 1
ATOM 728 O O . ILE A 1 91 ? 7.358 -0.275 8.223 1.00 86.44 91 ILE A O 1
ATOM 732 N N . THR A 1 92 ? 7.969 1.873 8.062 1.00 87.31 92 THR A N 1
ATOM 733 C CA . THR A 1 92 ? 8.121 2.114 9.502 1.00 87.31 92 THR A CA 1
ATOM 734 C C . THR A 1 92 ? 6.794 1.851 10.235 1.00 87.31 92 THR A C 1
ATOM 736 O O . THR A 1 92 ? 6.765 1.093 11.196 1.00 87.31 92 THR A O 1
ATOM 739 N N . LEU A 1 93 ? 5.655 2.354 9.754 1.00 87.25 93 LEU A N 1
ATOM 740 C CA . LEU A 1 93 ? 4.338 2.112 10.364 1.00 87.25 93 LEU A CA 1
ATOM 741 C C . LEU A 1 93 ? 3.942 0.624 10.386 1.00 87.25 93 LEU A C 1
ATOM 743 O O . LEU A 1 93 ? 3.342 0.176 11.367 1.00 87.25 93 LEU A O 1
ATOM 747 N N . LEU A 1 94 ? 4.340 -0.159 9.376 1.00 84.31 94 LEU A N 1
ATOM 748 C CA . LEU A 1 94 ? 4.156 -1.619 9.366 1.00 84.31 94 LEU A CA 1
ATOM 749 C C . LEU A 1 94 ? 4.989 -2.342 10.442 1.00 84.31 94 LEU A C 1
ATOM 751 O O . LEU A 1 94 ? 4.624 -3.441 10.853 1.00 84.31 94 LEU A O 1
ATOM 755 N N . LEU A 1 95 ? 6.070 -1.728 10.936 1.00 83.88 95 LEU A N 1
ATOM 756 C CA . LEU A 1 95 ? 6.933 -2.252 12.007 1.00 83.88 95 LEU A CA 1
ATOM 757 C C . LEU A 1 95 ? 6.500 -1.794 13.413 1.00 83.88 95 LEU A C 1
ATOM 759 O O . LEU A 1 95 ? 7.245 -1.902 14.392 1.00 83.88 95 LEU A O 1
ATOM 763 N N . THR A 1 96 ? 5.295 -1.248 13.546 1.00 83.00 96 THR A N 1
ATOM 764 C CA . THR A 1 96 ? 4.717 -0.966 14.863 1.00 83.00 96 THR A CA 1
ATOM 765 C C . THR A 1 96 ? 4.287 -2.262 15.542 1.00 83.00 96 THR A C 1
ATOM 767 O O . THR A 1 96 ? 3.875 -3.222 14.889 1.00 83.00 96 THR A O 1
ATOM 770 N N . LYS A 1 97 ? 4.335 -2.280 16.881 1.00 76.81 97 LYS A N 1
ATOM 771 C CA . LYS A 1 97 ? 4.013 -3.473 17.677 1.00 76.81 97 LYS A CA 1
ATOM 772 C C . LYS A 1 97 ? 2.657 -4.088 17.308 1.00 76.81 97 LYS A C 1
ATOM 774 O O . LYS A 1 97 ? 2.569 -5.295 17.170 1.00 76.81 97 LYS A O 1
ATOM 779 N N . ALA A 1 98 ? 1.627 -3.269 17.081 1.00 76.50 98 ALA A N 1
ATOM 780 C CA . ALA A 1 98 ? 0.289 -3.754 16.732 1.00 76.50 98 ALA A CA 1
ATOM 781 C C . ALA A 1 98 ? 0.258 -4.541 15.407 1.00 76.50 98 ALA A C 1
ATOM 783 O O . ALA A 1 98 ? -0.372 -5.596 15.324 1.00 76.50 98 ALA A O 1
ATOM 784 N N . HIS A 1 99 ? 0.963 -4.058 14.381 1.00 80.62 99 HIS A N 1
ATOM 785 C CA . HIS A 1 99 ? 1.049 -4.744 13.092 1.00 80.62 99 HIS A CA 1
ATOM 786 C C . HIS A 1 99 ? 1.909 -6.005 13.198 1.00 80.62 99 HIS A C 1
ATOM 788 O O . HIS A 1 99 ? 1.493 -7.063 12.728 1.00 80.62 99 HIS A O 1
ATOM 794 N N . ILE A 1 100 ? 3.057 -5.921 13.881 1.00 77.31 100 ILE A N 1
ATOM 795 C CA . ILE A 1 100 ? 3.936 -7.072 14.124 1.00 77.31 100 ILE A CA 1
ATOM 796 C C . ILE A 1 100 ? 3.200 -8.162 14.909 1.00 77.31 100 ILE A C 1
ATOM 798 O O . ILE A 1 100 ? 3.238 -9.317 14.503 1.00 77.31 100 ILE A O 1
ATOM 802 N N . ASP A 1 101 ? 2.493 -7.817 15.986 1.00 75.12 101 ASP A N 1
ATOM 803 C CA . ASP A 1 101 ? 1.728 -8.773 16.792 1.00 75.12 101 ASP A CA 1
ATOM 804 C C . ASP A 1 101 ? 0.622 -9.441 15.968 1.00 75.12 101 ASP A C 1
ATOM 806 O O . ASP A 1 101 ? 0.386 -10.634 16.129 1.00 75.12 101 ASP A O 1
ATOM 810 N N . THR A 1 102 ? -0.008 -8.713 15.041 1.00 73.06 102 THR A N 1
ATOM 811 C CA . THR A 1 102 ? -1.028 -9.267 14.135 1.00 73.06 102 THR A CA 1
ATOM 812 C C . THR A 1 102 ? -0.417 -10.226 13.107 1.00 73.06 102 THR A C 1
ATOM 814 O O . THR A 1 102 ? -0.935 -11.322 12.898 1.00 73.06 102 THR A O 1
ATOM 817 N N . ILE A 1 103 ? 0.718 -9.862 12.500 1.00 69.50 103 ILE A N 1
ATOM 818 C CA . ILE A 1 103 ? 1.466 -10.733 11.573 1.00 69.50 103 ILE A CA 1
ATOM 819 C C . ILE A 1 103 ? 1.969 -11.979 12.308 1.00 69.50 103 ILE A C 1
ATOM 821 O O . ILE A 1 103 ? 1.885 -13.095 11.802 1.00 69.50 103 ILE A O 1
ATOM 825 N N . LEU A 1 104 ? 2.465 -11.805 13.529 1.00 68.81 104 LEU A N 1
ATOM 826 C CA . LEU A 1 104 ? 2.915 -12.908 14.358 1.00 68.81 104 LEU A CA 1
ATOM 827 C C . LEU A 1 104 ? 1.759 -13.749 14.867 1.00 68.81 104 LEU A C 1
ATOM 829 O O . LEU A 1 104 ? 1.955 -14.939 15.002 1.00 68.81 104 LEU A O 1
ATOM 833 N N . ALA A 1 105 ? 0.567 -13.216 15.122 1.00 66.38 105 ALA A N 1
ATOM 834 C CA . ALA A 1 105 ? -0.583 -14.044 15.484 1.00 66.38 105 ALA A CA 1
ATOM 835 C C . ALA A 1 105 ? -0.919 -15.061 14.377 1.00 66.38 105 ALA A C 1
ATOM 837 O O . ALA A 1 105 ? -1.289 -16.190 14.683 1.00 66.38 105 ALA A O 1
ATOM 838 N N . LEU A 1 106 ? -0.696 -14.700 13.108 1.00 62.97 106 LEU A N 1
ATOM 839 C CA . LEU A 1 106 ? -0.818 -15.614 11.965 1.00 62.97 106 LEU A CA 1
ATOM 840 C C . LEU A 1 106 ? 0.317 -16.659 11.899 1.00 62.97 106 LEU A C 1
ATOM 842 O O . LEU A 1 106 ? 0.099 -17.759 11.402 1.00 62.97 106 LEU A O 1
ATOM 846 N N . LEU A 1 107 ? 1.523 -16.338 12.389 1.00 60.38 107 LEU A N 1
ATOM 847 C CA . LEU A 1 107 ? 2.727 -17.187 12.281 1.00 60.38 107 LEU A CA 1
ATOM 848 C C . LEU A 1 107 ? 3.076 -17.973 13.560 1.00 60.38 107 LEU A C 1
ATOM 850 O O . LEU A 1 107 ? 3.717 -19.020 13.486 1.00 60.38 107 LEU A O 1
ATOM 854 N N . LYS A 1 108 ? 2.665 -17.491 14.737 1.00 52.88 108 LYS A N 1
ATOM 855 C CA . LYS A 1 108 ? 2.979 -18.035 16.073 1.00 52.88 108 LYS A CA 1
ATOM 856 C C . LYS A 1 108 ? 2.374 -19.409 16.308 1.00 52.88 108 LYS A C 1
ATOM 858 O O . LYS A 1 108 ? 2.819 -20.106 17.210 1.00 52.88 108 LYS A O 1
ATOM 863 N N . GLN A 1 109 ? 1.416 -19.819 15.483 1.00 52.03 109 GLN A N 1
ATOM 864 C CA . GLN A 1 109 ? 0.952 -21.200 15.456 1.00 52.03 109 GLN A CA 1
ATOM 865 C C . GLN A 1 109 ? 2.061 -22.175 14.994 1.00 52.03 109 GLN A C 1
ATOM 867 O O . GLN A 1 109 ? 1.933 -23.374 15.212 1.00 52.03 109 GLN A O 1
ATOM 872 N N . TYR A 1 110 ? 3.163 -21.666 14.418 1.00 51.09 110 TYR A N 1
ATOM 873 C CA . TYR A 1 110 ? 4.236 -22.470 13.828 1.00 51.09 110 TYR A CA 1
ATOM 874 C C . TYR A 1 110 ? 5.656 -22.098 14.294 1.00 51.09 110 TYR A C 1
ATOM 876 O O . TYR A 1 110 ? 6.518 -22.973 14.293 1.00 51.09 110 TYR A O 1
ATOM 884 N N . ILE A 1 111 ? 5.946 -20.842 14.681 1.00 54.66 111 ILE A N 1
ATOM 885 C CA . ILE A 1 111 ? 7.312 -20.410 15.058 1.00 54.66 111 ILE A CA 1
ATOM 886 C C . ILE A 1 111 ? 7.284 -19.332 16.159 1.00 54.66 111 ILE A C 1
ATOM 888 O O . ILE A 1 111 ? 6.674 -18.272 15.998 1.00 54.66 111 ILE A O 1
ATOM 892 N N . ALA A 1 112 ? 7.994 -19.560 17.270 1.00 53.50 112 ALA A N 1
ATOM 893 C CA . ALA A 1 112 ? 8.221 -18.553 18.308 1.00 53.50 112 ALA A CA 1
ATOM 894 C C . ALA A 1 112 ? 9.395 -17.638 17.914 1.00 53.50 112 ALA A C 1
ATOM 896 O O . ALA A 1 112 ? 10.556 -17.969 18.137 1.00 53.50 112 ALA A O 1
ATOM 897 N N . ILE A 1 113 ? 9.096 -16.488 17.306 1.00 57.53 113 ILE A N 1
ATOM 898 C CA . ILE A 1 113 ? 10.110 -15.496 16.919 1.00 57.53 113 ILE A CA 1
ATOM 899 C C . ILE A 1 113 ? 10.178 -14.407 18.004 1.00 57.53 113 ILE A C 1
ATOM 901 O O . ILE A 1 113 ? 9.181 -13.703 18.203 1.00 57.53 113 ILE A O 1
ATOM 905 N N . PRO A 1 114 ? 11.309 -14.239 18.717 1.00 55.38 114 PRO A N 1
ATOM 906 C CA . PRO A 1 114 ? 11.483 -13.121 19.637 1.00 55.38 114 PRO A CA 1
ATOM 907 C C . PRO A 1 114 ? 11.519 -11.802 18.850 1.00 55.38 114 PRO A C 1
ATOM 909 O O . PRO A 1 114 ? 12.268 -11.654 17.885 1.00 55.38 114 PRO A O 1
ATOM 912 N N . ILE A 1 115 ? 10.689 -10.836 19.248 1.00 57.28 115 ILE A N 1
ATOM 913 C CA . ILE A 1 115 ? 10.620 -9.518 18.603 1.00 57.28 115 ILE A CA 1
ATOM 914 C C . ILE A 1 115 ? 11.763 -8.659 19.145 1.00 57.28 115 ILE A C 1
ATOM 916 O O . ILE A 1 115 ? 11.738 -8.266 20.307 1.00 57.28 115 ILE A O 1
ATOM 920 N N . ILE A 1 116 ? 12.748 -8.357 18.300 1.00 59.00 116 ILE A N 1
ATOM 921 C CA . ILE A 1 116 ? 13.948 -7.593 18.688 1.00 59.00 116 ILE A CA 1
ATOM 922 C C . ILE A 1 116 ? 13.778 -6.084 18.407 1.00 59.00 116 ILE A C 1
ATOM 924 O O . ILE A 1 116 ? 14.455 -5.264 19.019 1.00 59.00 116 ILE A O 1
ATOM 928 N N . LEU A 1 117 ? 12.843 -5.685 17.531 1.00 65.75 117 LEU A N 1
ATOM 929 C CA . LEU A 1 117 ? 12.638 -4.281 17.158 1.00 65.75 117 LEU A CA 1
ATOM 930 C C . LEU A 1 117 ? 11.165 -3.982 16.835 1.00 65.75 117 LEU A C 1
ATOM 932 O O . LEU A 1 117 ? 10.576 -4.619 15.964 1.00 65.75 117 LEU A O 1
ATOM 936 N N . TYR A 1 118 ? 10.585 -2.983 17.499 1.00 74.56 118 TYR A N 1
ATOM 937 C CA . TYR A 1 118 ? 9.308 -2.372 17.120 1.00 74.56 118 TYR A CA 1
ATOM 938 C C . TYR A 1 118 ? 9.329 -0.875 17.435 1.00 74.56 118 TYR A C 1
ATOM 940 O O . TYR A 1 118 ? 10.053 -0.421 18.321 1.00 74.56 118 TYR A O 1
ATOM 948 N N . ILE A 1 119 ? 8.508 -0.095 16.734 1.00 72.94 119 ILE A N 1
ATOM 949 C CA . ILE A 1 119 ? 8.429 1.353 16.976 1.00 72.94 119 ILE A CA 1
ATOM 950 C C . ILE A 1 119 ? 7.527 1.661 18.178 1.00 72.94 119 ILE A C 1
ATOM 952 O O . ILE A 1 119 ? 6.402 1.150 18.240 1.00 72.94 119 ILE A O 1
ATOM 956 N N . PRO A 1 120 ? 7.970 2.510 19.128 1.00 74.00 120 PRO A N 1
ATOM 957 C CA . PRO A 1 120 ? 7.153 2.894 20.273 1.00 74.00 120 PRO A CA 1
ATOM 958 C C . PRO A 1 120 ? 5.876 3.655 19.877 1.00 74.00 120 PRO A C 1
ATOM 960 O O . PRO A 1 120 ? 5.847 4.427 18.915 1.00 74.00 120 PRO A O 1
ATOM 963 N N . LYS A 1 121 ? 4.820 3.503 20.689 1.00 71.69 121 LYS A N 1
ATOM 964 C CA . LYS A 1 121 ? 3.512 4.158 20.503 1.00 71.69 121 LYS A CA 1
ATOM 965 C C . LYS A 1 121 ? 3.574 5.680 20.241 1.00 71.69 121 LYS A C 1
ATOM 967 O O . LYS A 1 121 ? 2.912 6.104 19.297 1.00 71.69 121 LYS A O 1
ATOM 972 N N . PRO A 1 122 ? 4.354 6.510 20.974 1.00 75.06 122 PRO A N 1
ATOM 973 C CA . PRO A 1 122 ? 4.372 7.960 20.731 1.00 75.06 122 PRO A CA 1
ATOM 974 C C . PRO A 1 122 ? 4.836 8.335 19.316 1.00 75.06 122 PRO A C 1
ATOM 976 O O . PRO A 1 122 ? 4.280 9.246 18.705 1.00 75.06 122 PRO A O 1
ATOM 979 N N . PHE A 1 123 ? 5.779 7.584 18.742 1.00 82.88 123 PHE A N 1
ATOM 980 C CA . PHE A 1 123 ? 6.231 7.813 17.369 1.00 82.88 123 PHE A CA 1
ATOM 981 C C . PHE A 1 123 ? 5.176 7.413 16.335 1.00 82.88 123 PHE A C 1
ATOM 983 O O . PHE A 1 123 ? 5.113 8.010 15.267 1.00 82.88 123 PHE A O 1
ATOM 990 N N . THR A 1 124 ? 4.298 6.458 16.655 1.00 83.12 124 THR A N 1
ATOM 991 C CA . THR A 1 124 ? 3.259 5.979 15.729 1.00 83.12 124 THR A CA 1
ATOM 992 C C . THR A 1 124 ? 2.294 7.097 15.328 1.00 83.12 124 THR A C 1
ATOM 994 O O . THR A 1 124 ? 1.928 7.197 14.158 1.00 83.12 124 THR A O 1
ATOM 997 N N . HIS A 1 125 ? 1.913 7.975 16.263 1.00 88.31 125 HIS A N 1
ATOM 998 C CA . HIS A 1 125 ? 0.997 9.085 15.978 1.00 88.31 125 HIS A CA 1
ATOM 999 C C . HIS A 1 125 ? 1.639 10.113 15.039 1.00 88.31 125 HIS A C 1
ATOM 1001 O O . HIS A 1 125 ? 1.055 10.469 14.018 1.00 88.31 125 HIS A O 1
ATOM 1007 N N . ILE A 1 126 ? 2.870 10.530 15.350 1.00 90.00 126 ILE A N 1
ATOM 1008 C CA . ILE A 1 126 ? 3.627 11.498 14.545 1.00 90.00 126 ILE A CA 1
ATOM 1009 C C . ILE A 1 126 ? 3.858 10.942 13.137 1.00 90.00 126 ILE A C 1
ATOM 1011 O O . ILE A 1 126 ? 3.564 11.607 12.146 1.00 90.00 126 ILE A O 1
ATOM 1015 N N . LEU A 1 127 ? 4.313 9.691 13.038 1.00 90.94 127 LEU A N 1
ATOM 1016 C CA . LEU A 1 127 ? 4.539 9.022 11.760 1.00 90.94 127 LEU A CA 1
ATOM 1017 C C . LEU A 1 127 ? 3.251 8.900 10.940 1.00 90.94 127 LEU A C 1
ATOM 1019 O O . LEU A 1 127 ? 3.287 9.119 9.733 1.00 90.94 127 LEU A O 1
ATOM 1023 N N . SER A 1 128 ? 2.111 8.621 11.577 1.00 91.94 128 SER A N 1
ATOM 1024 C CA . SER A 1 128 ? 0.813 8.557 10.891 1.00 91.94 128 SER A CA 1
ATOM 1025 C C . SER A 1 128 ? 0.412 9.912 10.302 1.00 91.94 128 SER A C 1
ATOM 1027 O O . SER A 1 128 ? -0.006 9.973 9.148 1.00 91.94 128 SER A O 1
ATOM 1029 N N . ILE A 1 129 ? 0.599 11.008 11.046 1.00 94.00 129 ILE A N 1
ATOM 1030 C CA . ILE A 1 129 ? 0.315 12.369 10.559 1.00 94.00 129 ILE A CA 1
ATOM 1031 C C . ILE A 1 129 ? 1.202 12.706 9.357 1.00 94.00 129 ILE A C 1
ATOM 1033 O O . ILE A 1 129 ? 0.703 13.181 8.332 1.00 94.00 129 ILE A O 1
ATOM 1037 N N . ILE A 1 130 ? 2.507 12.432 9.451 1.00 94.38 130 ILE A N 1
ATOM 1038 C CA . ILE A 1 130 ? 3.443 12.698 8.352 1.00 94.38 130 ILE A CA 1
ATOM 1039 C C . ILE A 1 130 ? 3.091 11.833 7.136 1.00 94.38 130 ILE A C 1
ATOM 1041 O O . ILE A 1 130 ? 3.065 12.342 6.016 1.00 94.38 130 ILE A O 1
ATOM 1045 N N . PHE A 1 131 ? 2.760 10.556 7.341 1.00 95.25 131 PHE A N 1
ATOM 1046 C CA . PHE A 1 131 ? 2.334 9.647 6.278 1.00 95.25 131 PHE A CA 1
ATOM 1047 C C . PHE A 1 131 ? 1.094 10.158 5.539 1.00 95.25 131 PHE A C 1
ATOM 1049 O O . PHE A 1 131 ? 1.130 10.307 4.316 1.00 95.25 131 PHE A O 1
ATOM 1056 N N . ILE A 1 132 ? 0.026 10.483 6.276 1.00 96.44 132 ILE A N 1
ATOM 1057 C CA . ILE A 1 132 ? -1.230 11.008 5.721 1.00 96.44 132 ILE A CA 1
ATOM 1058 C C . ILE A 1 132 ? -0.963 12.305 4.951 1.00 96.44 132 ILE A C 1
ATOM 1060 O O . ILE A 1 132 ? -1.450 12.469 3.831 1.00 96.44 132 ILE A O 1
ATOM 1064 N N . SER A 1 133 ? -0.142 13.198 5.508 1.00 96.44 133 SER A N 1
ATOM 1065 C CA . SER A 1 133 ? 0.213 14.474 4.877 1.00 96.44 133 SER A CA 1
ATOM 1066 C C . SER A 1 133 ? 0.977 14.262 3.569 1.00 96.44 133 SER A C 1
ATOM 1068 O O . SER A 1 133 ? 0.593 14.805 2.533 1.00 96.44 133 SER A O 1
ATOM 1070 N N . CYS A 1 134 ? 2.013 13.418 3.574 1.00 95.44 134 CYS A N 1
ATOM 1071 C CA . CYS A 1 134 ? 2.794 13.111 2.375 1.00 95.44 134 CYS A CA 1
ATOM 1072 C C . CYS A 1 134 ? 1.928 12.463 1.290 1.00 95.44 134 CYS A C 1
ATOM 1074 O O . CYS A 1 134 ? 2.001 12.850 0.122 1.00 95.44 134 CYS A O 1
ATOM 1076 N N . LEU A 1 135 ? 1.078 11.506 1.670 1.00 94.38 135 LEU A N 1
ATOM 1077 C CA . LEU A 1 135 ? 0.191 10.816 0.740 1.00 94.38 135 LEU A CA 1
ATOM 1078 C C . LEU A 1 135 ? -0.853 11.768 0.140 1.00 94.38 135 LEU A C 1
ATOM 1080 O O . LEU A 1 135 ? -1.090 11.734 -1.068 1.00 94.38 135 LEU A O 1
ATOM 1084 N N . THR A 1 136 ? -1.410 12.666 0.956 1.00 95.88 136 THR A N 1
ATOM 1085 C CA . THR A 1 136 ? -2.347 13.710 0.516 1.00 95.88 136 THR A CA 1
ATOM 1086 C C . THR A 1 136 ? -1.681 14.666 -0.468 1.00 95.88 136 THR A C 1
ATOM 1088 O O . THR A 1 136 ? -2.216 14.900 -1.550 1.00 95.88 136 THR A O 1
ATOM 1091 N N . LEU A 1 137 ? -0.477 15.159 -0.160 1.00 94.56 137 LEU A N 1
ATOM 1092 C CA . LEU A 1 137 ? 0.285 16.029 -1.063 1.00 94.56 137 LEU A CA 1
ATOM 1093 C C . LEU A 1 137 ? 0.588 15.337 -2.397 1.00 94.56 137 LEU A C 1
ATOM 1095 O O . LEU A 1 137 ? 0.417 15.930 -3.465 1.00 94.56 137 LEU A O 1
ATOM 1099 N N . MET A 1 138 ? 0.992 14.064 -2.359 1.00 91.38 138 MET A N 1
ATOM 1100 C CA . MET A 1 138 ? 1.206 13.272 -3.571 1.00 91.38 138 MET A CA 1
ATOM 1101 C C . MET A 1 138 ? -0.080 13.084 -4.383 1.00 91.38 138 MET A C 1
ATOM 1103 O O . MET A 1 138 ? -0.033 13.123 -5.617 1.00 91.38 138 MET A O 1
ATOM 1107 N N . PHE A 1 139 ? -1.219 12.897 -3.716 1.00 93.06 139 PHE A N 1
ATOM 1108 C CA . PHE A 1 139 ? -2.513 12.766 -4.376 1.00 93.06 139 PHE A CA 1
ATOM 1109 C C . PHE A 1 139 ? -2.953 14.075 -5.034 1.00 93.06 139 PHE A C 1
ATOM 1111 O O . PHE A 1 139 ? -3.290 14.077 -6.218 1.00 93.06 139 PHE A O 1
ATOM 1118 N N . ILE A 1 140 ? -2.856 15.197 -4.316 1.00 92.88 140 ILE A N 1
ATOM 1119 C CA . ILE A 1 140 ? -3.160 16.536 -4.839 1.00 92.88 140 ILE A CA 1
ATOM 1120 C C . ILE A 1 140 ? -2.279 16.846 -6.049 1.00 92.88 140 ILE A C 1
ATOM 1122 O O . ILE A 1 140 ? -2.789 17.261 -7.090 1.00 92.88 140 ILE A O 1
ATOM 1126 N N . ARG A 1 141 ? -0.969 16.573 -5.973 1.00 90.25 141 ARG A N 1
ATOM 1127 C CA . ARG A 1 141 ? -0.066 16.728 -7.124 1.00 90.25 141 ARG A CA 1
ATOM 1128 C C . ARG A 1 141 ? -0.532 15.914 -8.321 1.00 90.25 141 ARG A C 1
ATOM 1130 O O . ARG A 1 141 ? -0.492 16.413 -9.445 1.00 90.25 141 ARG A O 1
ATOM 1137 N N . ARG A 1 142 ? -0.955 14.668 -8.100 1.00 89.56 142 ARG A N 1
ATOM 1138 C CA . ARG A 1 142 ? -1.455 13.810 -9.175 1.00 89.56 142 ARG A CA 1
ATOM 1139 C C . ARG A 1 142 ? -2.718 14.392 -9.801 1.00 89.56 142 ARG A C 1
ATOM 1141 O O . ARG A 1 142 ? -2.759 14.488 -11.022 1.00 89.56 142 ARG A O 1
ATOM 1148 N N . LEU A 1 143 ? -3.692 14.821 -8.998 1.00 91.31 143 LEU A N 1
ATOM 1149 C CA . LEU A 1 143 ? -4.917 15.468 -9.483 1.00 91.31 143 LEU A CA 1
ATOM 1150 C C . LEU A 1 143 ? -4.598 16.725 -10.297 1.00 91.31 143 LEU A C 1
ATOM 1152 O O . LEU A 1 143 ? -5.042 16.849 -11.436 1.00 91.31 143 LEU A O 1
ATOM 1156 N N . TYR A 1 144 ? -3.759 17.609 -9.758 1.00 90.00 144 TYR A N 1
ATOM 1157 C CA . TYR A 1 144 ? -3.352 18.839 -10.430 1.00 90.00 144 TYR A CA 1
ATOM 1158 C C . TYR A 1 144 ? -2.652 18.561 -11.767 1.00 90.00 144 TYR A C 1
ATOM 1160 O O . TYR A 1 144 ? -2.995 19.151 -12.792 1.00 90.00 144 TYR A O 1
ATOM 1168 N N . GLN A 1 145 ? -1.683 17.643 -11.797 1.00 86.25 145 GLN A N 1
ATOM 1169 C CA . GLN A 1 145 ? -0.961 17.322 -13.031 1.00 86.25 145 GLN A CA 1
ATOM 1170 C C . GLN A 1 145 ? -1.809 16.536 -14.038 1.00 86.25 145 GLN A C 1
ATOM 1172 O O . GLN A 1 145 ? -1.568 16.646 -15.240 1.00 86.25 145 GLN A O 1
ATOM 1177 N N . TYR A 1 146 ? -2.800 15.776 -13.571 1.00 86.38 146 TYR A N 1
ATOM 1178 C CA . TYR A 1 146 ? -3.784 15.126 -14.430 1.00 86.38 146 TYR A CA 1
ATOM 1179 C C . TYR A 1 146 ? -4.713 16.158 -15.084 1.00 86.38 146 TYR A C 1
ATOM 1181 O O . TYR A 1 146 ? -4.865 16.149 -16.304 1.00 86.38 146 TYR A O 1
ATOM 1189 N N . ALA A 1 147 ? -5.253 17.095 -14.296 1.00 88.50 147 ALA A N 1
ATOM 1190 C CA . ALA A 1 147 ? -6.126 18.169 -14.771 1.00 88.50 147 ALA A CA 1
ATOM 1191 C C . ALA A 1 147 ? -5.409 19.139 -15.728 1.00 88.50 147 ALA A C 1
ATOM 1193 O O . ALA A 1 147 ? -5.990 19.596 -16.706 1.00 88.50 147 ALA A O 1
ATOM 1194 N N . THR A 1 148 ? -4.123 19.411 -15.488 1.00 88.44 148 THR A N 1
ATOM 1195 C CA . THR A 1 148 ? -3.311 20.326 -16.313 1.00 88.44 148 THR A CA 1
ATOM 1196 C C . THR A 1 148 ? -2.593 19.646 -17.484 1.00 88.44 148 THR A C 1
ATOM 1198 O O . THR A 1 148 ? -1.707 20.250 -18.084 1.00 88.44 148 THR A O 1
ATOM 1201 N N . ASN A 1 149 ? -2.947 18.398 -17.825 1.00 82.38 149 ASN A N 1
ATOM 1202 C CA . ASN A 1 149 ? -2.348 17.633 -18.932 1.00 82.38 149 ASN A CA 1
ATOM 1203 C C . ASN A 1 149 ? -0.808 17.543 -18.882 1.00 82.38 149 ASN A C 1
ATOM 1205 O O . ASN A 1 149 ? -0.137 17.512 -19.913 1.00 82.38 149 ASN A O 1
ATOM 1209 N N . LYS A 1 150 ? -0.228 17.487 -17.678 1.00 82.00 150 LYS A N 1
ATOM 1210 C CA . LYS A 1 150 ? 1.223 17.377 -17.473 1.00 82.00 150 LYS A CA 1
ATOM 1211 C C . LYS A 1 150 ? 1.677 15.914 -17.479 1.00 82.00 150 LYS A C 1
ATOM 1213 O O . LYS A 1 150 ? 0.891 14.983 -17.632 1.00 82.00 150 LYS A O 1
ATOM 1218 N N . ALA A 1 151 ? 2.976 15.703 -17.274 1.00 74.25 151 ALA A N 1
ATOM 1219 C CA . ALA A 1 151 ? 3.632 14.399 -17.385 1.00 74.25 151 ALA A CA 1
ATOM 1220 C C . ALA A 1 151 ? 2.972 13.268 -16.573 1.00 74.25 151 ALA A C 1
ATOM 1222 O O . ALA A 1 151 ? 2.912 12.140 -17.058 1.00 74.25 151 ALA A O 1
ATOM 1223 N N . LEU A 1 152 ? 2.433 13.547 -15.377 1.00 75.94 152 LEU A N 1
ATOM 1224 C CA . LEU A 1 152 ? 1.744 12.520 -14.589 1.00 75.94 152 LEU A CA 1
ATOM 1225 C C . LEU A 1 152 ? 0.448 12.012 -15.236 1.00 75.94 152 LEU A C 1
ATOM 1227 O O . LEU A 1 152 ? 0.052 10.898 -14.905 1.00 75.94 152 LEU A O 1
ATOM 1231 N N . LYS A 1 153 ? -0.193 12.746 -16.159 1.00 78.94 153 LYS A N 1
ATOM 1232 C CA . LYS A 1 153 ? -1.372 12.247 -16.888 1.00 78.94 153 LYS A CA 1
ATOM 1233 C C . LYS A 1 153 ? -1.033 11.005 -17.713 1.00 78.94 153 LYS A C 1
ATOM 1235 O O . LYS A 1 153 ? -1.771 10.031 -17.664 1.00 78.94 153 LYS A O 1
ATOM 1240 N N . VAL A 1 154 ? 0.112 11.023 -18.398 1.00 75.50 154 VAL A N 1
ATOM 1241 C CA . VAL A 1 154 ? 0.559 9.950 -19.309 1.00 75.50 154 VAL A CA 1
ATOM 1242 C C . VAL A 1 154 ? 0.842 8.643 -18.563 1.00 75.50 154 VAL A C 1
ATOM 1244 O O . VAL A 1 154 ? 0.627 7.562 -19.097 1.00 75.50 154 VAL A O 1
ATOM 1247 N N . ILE A 1 155 ? 1.309 8.736 -17.315 1.00 75.50 155 ILE A N 1
ATOM 1248 C CA . ILE A 1 155 ? 1.686 7.569 -16.499 1.00 75.50 155 ILE A CA 1
ATOM 1249 C C . ILE A 1 155 ? 0.649 7.205 -15.425 1.00 75.50 155 ILE A C 1
ATOM 1251 O O . ILE A 1 155 ? 0.807 6.205 -14.711 1.00 75.50 155 ILE A O 1
ATOM 1255 N N . SER A 1 156 ? -0.407 8.010 -15.284 1.00 80.75 156 SER A N 1
ATOM 1256 C CA . SER A 1 156 ? -1.511 7.724 -14.372 1.00 80.75 156 SER A CA 1
ATOM 1257 C C . SER A 1 156 ? -2.511 6.783 -15.023 1.00 80.75 156 SER A C 1
ATOM 1259 O O . SER A 1 156 ? -2.843 6.887 -16.196 1.00 80.75 156 SER A O 1
ATOM 1261 N N . SER A 1 157 ? -3.003 5.861 -14.216 1.00 84.50 157 SER A N 1
ATOM 1262 C CA . SER A 1 157 ? -4.041 4.899 -14.553 1.00 84.50 157 SER A CA 1
ATOM 1263 C C . SER A 1 157 ? -5.217 5.085 -13.602 1.00 84.50 157 SER A C 1
ATOM 1265 O O . SER A 1 157 ? -5.038 5.594 -12.495 1.00 84.50 157 SER A O 1
ATOM 1267 N N . ILE A 1 158 ? -6.404 4.615 -13.989 1.00 86.00 158 ILE A N 1
ATOM 1268 C CA . ILE A 1 158 ? -7.591 4.604 -13.113 1.00 86.00 158 ILE A CA 1
ATOM 1269 C C . ILE A 1 158 ? -7.265 3.953 -11.761 1.00 86.00 158 ILE A C 1
ATOM 1271 O O . ILE A 1 158 ? -7.634 4.474 -10.711 1.00 86.00 158 ILE A O 1
ATOM 1275 N N . GLY A 1 159 ? -6.467 2.881 -11.773 1.00 84.62 159 GLY A N 1
ATOM 1276 C CA . GLY A 1 159 ? -6.035 2.193 -10.560 1.00 84.62 159 GLY A CA 1
ATOM 1277 C C . GLY A 1 159 ? -5.266 3.073 -9.569 1.00 84.62 159 GLY A C 1
ATOM 1278 O O . GLY A 1 159 ? -5.316 2.792 -8.377 1.00 84.62 159 GLY A O 1
ATOM 1279 N N . ASP A 1 160 ? -4.602 4.150 -10.009 1.00 84.25 160 ASP A N 1
ATOM 1280 C CA . ASP A 1 160 ? -3.934 5.105 -9.112 1.00 84.25 160 ASP A CA 1
ATOM 1281 C C . ASP A 1 160 ? -4.923 5.986 -8.339 1.00 84.25 160 ASP A C 1
ATOM 1283 O O . ASP A 1 160 ? -4.671 6.319 -7.181 1.00 84.25 160 ASP A O 1
ATOM 1287 N N . PHE A 1 161 ? -6.042 6.351 -8.973 1.00 89.56 161 PHE A N 1
ATOM 1288 C CA . PHE A 1 161 ? -7.109 7.149 -8.362 1.00 89.56 161 PHE A CA 1
ATOM 1289 C C . PHE A 1 161 ? -7.973 6.337 -7.396 1.00 89.56 161 PHE A C 1
ATOM 1291 O O . PHE A 1 161 ? -8.721 6.918 -6.625 1.00 89.56 161 PHE A O 1
ATOM 1298 N N . ILE A 1 162 ? -7.832 5.011 -7.404 1.00 90.75 162 ILE A N 1
ATOM 1299 C CA . ILE A 1 162 ? -8.430 4.110 -6.414 1.00 90.75 162 ILE A CA 1
ATOM 1300 C C . ILE A 1 162 ? -7.405 3.785 -5.322 1.00 90.75 162 ILE A C 1
ATOM 1302 O O . ILE A 1 162 ? -7.696 3.888 -4.134 1.00 90.75 162 ILE A O 1
ATOM 1306 N N . ALA A 1 163 ? -6.178 3.439 -5.723 1.00 89.06 163 ALA A N 1
ATOM 1307 C CA . ALA A 1 163 ? -5.113 3.017 -4.823 1.00 89.06 163 ALA A CA 1
ATOM 1308 C C . ALA A 1 163 ? -4.783 4.082 -3.772 1.00 89.06 163 ALA A C 1
ATOM 1310 O O . ALA A 1 163 ? -4.774 3.786 -2.579 1.00 89.06 163 ALA A O 1
ATOM 1311 N N . VAL A 1 164 ? -4.516 5.316 -4.208 1.00 90.94 164 VAL A N 1
ATOM 1312 C CA . VAL A 1 164 ? -4.058 6.373 -3.298 1.00 90.94 164 VAL A CA 1
ATOM 1313 C C . VAL A 1 164 ? -5.137 6.744 -2.272 1.00 90.94 164 VAL A C 1
ATOM 1315 O O . VAL A 1 164 ? -4.807 6.739 -1.086 1.00 90.94 164 VAL A O 1
ATOM 1318 N N . PRO A 1 165 ? -6.414 6.974 -2.650 1.00 93.88 165 PRO A N 1
ATOM 1319 C CA . PRO A 1 165 ? -7.480 7.170 -1.668 1.00 93.88 165 PRO A CA 1
ATOM 1320 C C . PRO A 1 165 ? -7.687 5.977 -0.741 1.00 93.88 165 PRO A C 1
ATOM 1322 O O . PRO A 1 165 ? -7.859 6.178 0.455 1.00 93.88 165 PRO A O 1
ATOM 1325 N N . LEU A 1 166 ? -7.612 4.741 -1.243 1.00 94.25 166 LEU A N 1
ATOM 1326 C CA . LEU A 1 166 ? -7.754 3.557 -0.393 1.00 94.25 166 LEU A CA 1
ATOM 1327 C C . LEU A 1 166 ? -6.662 3.505 0.685 1.00 94.25 166 LEU A C 1
ATOM 1329 O O . LEU A 1 166 ? -6.966 3.303 1.859 1.00 94.25 166 LEU A O 1
ATOM 1333 N N . LEU A 1 167 ? -5.404 3.762 0.315 1.00 94.00 167 LEU A N 1
ATOM 1334 C CA . LEU A 1 167 ? -4.299 3.844 1.274 1.00 94.00 167 LEU A CA 1
ATOM 1335 C C . LEU A 1 167 ? -4.440 5.044 2.227 1.00 94.00 167 LEU A C 1
ATOM 1337 O O . LEU A 1 167 ? -4.059 4.950 3.393 1.00 94.00 167 LEU A O 1
ATOM 1341 N N . LEU A 1 168 ? -5.017 6.156 1.766 1.00 95.31 168 LEU A N 1
ATOM 1342 C CA . LEU A 1 168 ? -5.307 7.309 2.617 1.00 95.31 168 LEU A CA 1
ATOM 1343 C C . LEU A 1 168 ? -6.365 6.967 3.671 1.00 95.31 168 LEU A C 1
ATOM 1345 O O . LEU A 1 168 ? -6.170 7.287 4.841 1.00 95.31 168 LEU A O 1
ATOM 1349 N N . ILE A 1 169 ? -7.434 6.261 3.289 1.00 96.31 169 ILE A N 1
ATOM 1350 C CA . ILE A 1 169 ? -8.461 5.780 4.224 1.00 96.31 169 ILE A CA 1
ATOM 1351 C C . ILE A 1 169 ? -7.836 4.801 5.228 1.00 96.31 169 ILE A C 1
ATOM 1353 O O . ILE A 1 169 ? -8.096 4.925 6.424 1.00 96.31 169 ILE A O 1
ATOM 1357 N N . VAL A 1 170 ? -6.956 3.888 4.793 1.00 95.19 170 VAL A N 1
ATOM 1358 C CA . VAL A 1 170 ? -6.183 3.020 5.708 1.00 95.19 170 VA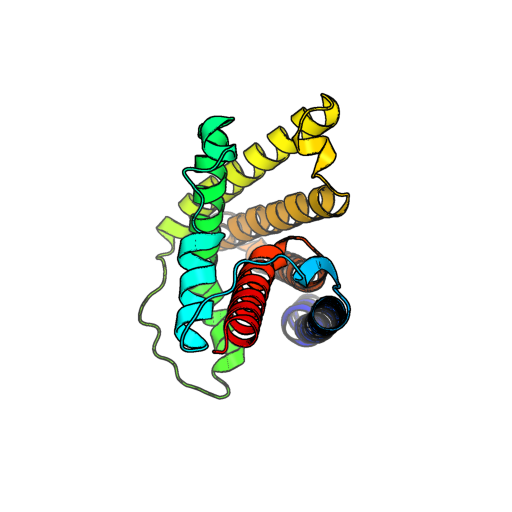L A CA 1
ATOM 1359 C C . VAL A 1 170 ? -5.375 3.858 6.705 1.00 95.19 170 VAL A C 1
ATOM 1361 O O . VAL A 1 170 ? -5.438 3.601 7.905 1.00 95.19 170 VAL A O 1
ATOM 1364 N N . GLY A 1 171 ? -4.660 4.884 6.235 1.00 94.19 171 GLY A N 1
ATOM 1365 C CA . GLY A 1 171 ? -3.862 5.768 7.088 1.00 94.19 171 GLY A CA 1
ATOM 1366 C C . GLY A 1 171 ? -4.704 6.535 8.110 1.00 94.19 171 GLY A C 1
ATOM 1367 O O . GLY A 1 171 ? -4.396 6.517 9.301 1.00 94.19 171 GLY A O 1
ATOM 1368 N N . VAL A 1 172 ? -5.796 7.165 7.668 1.00 95.81 172 VAL A N 1
ATOM 1369 C CA . VAL A 1 172 ? -6.705 7.946 8.526 1.00 95.81 172 VAL A CA 1
ATOM 1370 C C . VAL A 1 172 ? -7.395 7.055 9.558 1.00 95.81 172 VAL A C 1
ATOM 1372 O O . VAL A 1 172 ? -7.414 7.385 10.743 1.00 95.81 172 VAL A O 1
ATOM 1375 N N . THR A 1 173 ? -7.924 5.906 9.136 1.00 95.25 173 THR A N 1
ATOM 1376 C CA . THR A 1 173 ? -8.577 4.963 10.057 1.00 95.25 173 THR A CA 1
ATOM 1377 C C . THR A 1 173 ? -7.585 4.334 11.032 1.00 95.25 173 THR A C 1
ATOM 1379 O O . THR A 1 173 ? -7.931 4.141 12.194 1.00 95.25 173 THR A O 1
ATOM 1382 N N . GLY A 1 174 ? -6.339 4.088 10.613 1.00 92.31 174 GLY A N 1
ATOM 1383 C CA . GLY A 1 174 ? -5.274 3.593 11.488 1.00 92.31 174 GLY A CA 1
ATOM 1384 C C . GLY A 1 174 ? -4.860 4.622 12.537 1.00 92.31 174 GLY A C 1
ATOM 1385 O O . GLY A 1 174 ? -4.705 4.287 13.712 1.00 92.31 174 GLY A O 1
ATOM 1386 N N . PHE A 1 175 ? -4.768 5.895 12.144 1.00 93.19 175 PHE A N 1
ATOM 1387 C CA . PHE A 1 175 ? -4.532 6.999 13.075 1.00 93.19 175 PHE A CA 1
ATOM 1388 C C . PHE A 1 175 ? -5.676 7.145 14.089 1.00 93.19 175 PHE A C 1
ATOM 1390 O O . PHE A 1 175 ? -5.427 7.224 15.293 1.00 93.19 175 PHE A O 1
ATOM 1397 N N . ALA A 1 176 ? -6.929 7.093 13.625 1.00 93.31 176 ALA A N 1
ATOM 1398 C CA . ALA A 1 176 ? -8.101 7.106 14.497 1.00 93.31 176 ALA A CA 1
ATOM 1399 C C . ALA A 1 176 ? -8.111 5.903 15.458 1.00 93.31 176 ALA A C 1
ATOM 1401 O O . ALA A 1 176 ? -8.365 6.067 16.651 1.00 93.31 176 ALA A O 1
ATOM 1402 N N . ALA A 1 177 ? -7.765 4.704 14.980 1.00 91.12 177 ALA A N 1
ATOM 1403 C CA . ALA A 1 177 ? -7.656 3.509 15.811 1.00 91.12 177 ALA A CA 1
ATOM 1404 C C . ALA A 1 177 ? -6.558 3.649 16.879 1.00 91.12 177 ALA A C 1
ATOM 1406 O O . ALA A 1 177 ? -6.788 3.282 18.033 1.00 91.12 177 ALA A O 1
ATOM 1407 N N . ALA A 1 178 ? -5.406 4.240 16.545 1.00 88.75 178 ALA A N 1
ATOM 1408 C CA . ALA A 1 178 ? -4.316 4.475 17.496 1.00 88.75 178 ALA A CA 1
ATOM 1409 C C . ALA A 1 178 ? -4.707 5.444 18.631 1.00 88.75 178 ALA A C 1
ATOM 1411 O O . ALA A 1 178 ? -4.319 5.234 19.786 1.00 88.75 178 ALA A O 1
ATOM 1412 N N . LEU A 1 179 ? -5.515 6.461 18.311 1.00 90.56 179 LEU A N 1
ATOM 1413 C CA . LEU A 1 179 ? -6.009 7.464 19.260 1.00 90.56 179 LEU A CA 1
ATOM 1414 C C . LEU A 1 179 ? -7.307 7.073 19.975 1.00 90.56 179 LEU A C 1
ATOM 1416 O O . LEU A 1 179 ? -7.643 7.673 20.996 1.00 90.56 179 LEU A O 1
ATOM 1420 N N . SER A 1 180 ? -8.026 6.065 19.480 1.00 90.62 180 SER A N 1
ATOM 1421 C CA . SER A 1 180 ? -9.356 5.683 19.974 1.00 90.62 180 SER A CA 1
ATOM 1422 C C . SER A 1 180 ? -9.403 5.443 21.485 1.00 90.62 180 SER A C 1
ATOM 1424 O O . SER A 1 180 ? -10.339 5.878 22.142 1.00 90.62 180 SER A O 1
ATOM 1426 N N . SER A 1 181 ? -8.358 4.844 22.068 1.00 85.50 181 SER A N 1
ATOM 1427 C CA . SER A 1 181 ? -8.282 4.604 23.517 1.00 85.50 181 SER A CA 1
ATOM 1428 C C . SER A 1 181 ? -8.241 5.879 24.365 1.00 85.50 181 SER A C 1
ATOM 1430 O O . SER A 1 181 ? -8.509 5.806 25.555 1.00 85.50 181 SER A O 1
ATOM 1432 N N . GLN A 1 182 ? -7.830 7.006 23.781 1.00 87.81 182 GLN A N 1
ATOM 1433 C CA . GLN A 1 182 ? -7.692 8.292 24.470 1.00 87.81 182 GLN A CA 1
ATOM 1434 C C . GLN A 1 182 ? -8.858 9.231 24.152 1.00 87.81 182 GLN A C 1
ATOM 1436 O O . GLN A 1 182 ? -9.336 9.918 25.044 1.00 87.81 182 GLN A O 1
ATOM 1441 N N . LEU A 1 183 ? -9.300 9.267 22.890 1.00 88.75 183 LEU A N 1
ATOM 1442 C CA . LEU A 1 183 ? -10.288 10.240 22.415 1.00 88.75 183 LEU A CA 1
ATOM 1443 C C . LEU A 1 183 ? -11.720 9.691 22.360 1.00 88.75 183 LEU A C 1
ATOM 1445 O O . LEU A 1 183 ? -12.663 10.460 22.498 1.00 88.75 183 LEU A O 1
ATOM 1449 N N . PHE A 1 184 ? -11.890 8.381 22.148 1.00 90.31 184 PHE A N 1
ATOM 1450 C CA . PHE A 1 184 ? -13.194 7.755 21.890 1.00 90.31 184 PHE A CA 1
ATOM 1451 C C . PHE A 1 184 ? -13.310 6.376 22.570 1.00 90.31 184 PHE A C 1
ATOM 1453 O O . PHE A 1 184 ? -13.480 5.366 21.875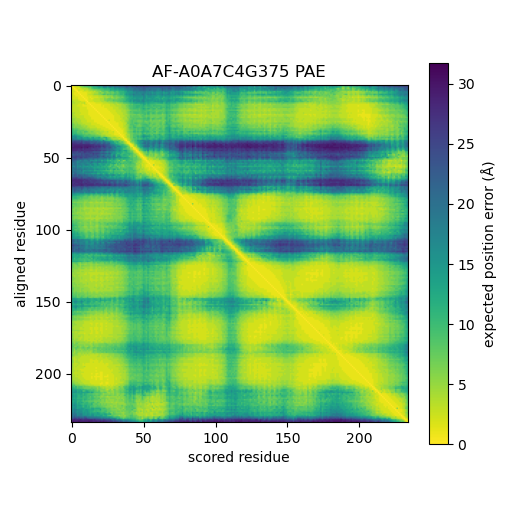 1.00 90.31 184 PHE A O 1
ATOM 1460 N N . PRO A 1 185 ? -13.183 6.290 23.910 1.00 88.12 185 PRO A N 1
ATOM 1461 C CA . PRO A 1 185 ? -13.125 5.011 24.620 1.00 88.12 185 PRO A CA 1
ATOM 1462 C C . PRO A 1 185 ? -14.360 4.135 24.367 1.00 88.12 185 PRO A C 1
ATOM 1464 O O . PRO A 1 185 ? -14.203 2.944 24.096 1.00 88.12 185 PRO A O 1
ATOM 1467 N N . ASP A 1 186 ? -15.553 4.732 24.335 1.00 89.19 186 ASP A N 1
ATOM 1468 C CA . ASP A 1 186 ? -16.825 4.015 24.154 1.00 89.19 186 ASP A CA 1
ATOM 1469 C C . ASP A 1 186 ? -17.010 3.460 22.731 1.00 89.19 186 ASP A C 1
ATOM 1471 O O . ASP A 1 186 ? -17.674 2.449 22.521 1.00 89.19 186 ASP A O 1
ATOM 1475 N N . TYR A 1 187 ? -16.366 4.078 21.734 1.00 87.38 187 TYR A N 1
ATOM 1476 C CA . TYR A 1 187 ? -16.460 3.682 20.322 1.00 87.38 187 TYR A CA 1
ATOM 1477 C C . TYR A 1 187 ? -15.237 2.907 19.831 1.00 87.38 187 TYR A C 1
ATOM 1479 O O . TYR A 1 187 ? -15.152 2.540 18.655 1.00 87.38 187 TYR A O 1
ATOM 1487 N N . ARG A 1 188 ? -14.274 2.641 20.718 1.00 88.31 188 ARG A N 1
ATOM 1488 C CA . ARG A 1 188 ? -12.978 2.054 20.372 1.00 88.31 188 ARG A CA 1
ATOM 1489 C C . ARG A 1 188 ? -13.108 0.761 19.573 1.00 88.31 188 ARG A C 1
ATOM 1491 O O . ARG A 1 188 ? -12.398 0.591 18.583 1.00 88.31 188 ARG A O 1
ATOM 1498 N N . LEU A 1 189 ? -14.004 -0.135 19.987 1.00 86.62 189 LEU A N 1
ATOM 1499 C CA . LEU A 1 189 ? -14.215 -1.416 19.310 1.00 86.62 189 LEU A CA 1
ATOM 1500 C C . LEU A 1 189 ? -14.646 -1.211 17.852 1.00 86.62 189 LEU A C 1
ATOM 1502 O O . LEU A 1 189 ? -14.066 -1.813 16.953 1.00 86.62 189 LEU A O 1
ATOM 1506 N N . TYR A 1 190 ? -15.609 -0.320 17.615 1.00 89.19 190 TYR A N 1
ATOM 1507 C CA . TYR A 1 190 ? -16.138 -0.023 16.284 1.00 89.19 190 TYR A CA 1
ATOM 1508 C C . TYR A 1 190 ? -15.097 0.654 15.387 1.00 89.19 190 TYR A C 1
ATOM 1510 O O . TYR A 1 190 ? -14.972 0.292 14.218 1.00 89.19 190 TYR A O 1
ATOM 1518 N N . ILE A 1 191 ? -14.297 1.577 15.934 1.00 91.81 191 ILE A N 1
ATOM 1519 C CA . ILE A 1 191 ? -13.210 2.243 15.195 1.00 91.81 191 ILE A CA 1
ATOM 1520 C C . ILE A 1 191 ? -12.145 1.223 14.768 1.00 91.81 191 ILE A C 1
ATOM 1522 O O . ILE A 1 191 ? -11.712 1.226 13.614 1.00 91.81 191 ILE A O 1
ATOM 1526 N N . ILE A 1 192 ? -11.742 0.327 15.676 1.00 89.38 192 ILE A N 1
ATOM 1527 C CA . ILE A 1 192 ? -10.771 -0.732 15.370 1.00 89.38 192 ILE A CA 1
ATOM 1528 C C . ILE A 1 192 ? -11.353 -1.709 14.344 1.00 89.38 192 ILE A C 1
ATOM 1530 O O . ILE A 1 192 ? -10.681 -2.022 13.365 1.00 89.38 192 ILE A O 1
ATOM 1534 N N . ALA A 1 193 ? -12.599 -2.155 14.522 1.00 89.12 193 ALA A N 1
ATOM 1535 C CA . ALA A 1 193 ? -13.265 -3.053 13.581 1.00 89.12 193 ALA A CA 1
ATOM 1536 C C . ALA A 1 193 ? -13.358 -2.434 12.178 1.00 89.12 193 ALA A C 1
ATOM 1538 O O . ALA A 1 193 ? -13.041 -3.097 11.191 1.00 89.12 193 ALA A O 1
ATOM 1539 N N . PHE A 1 194 ? -13.711 -1.149 12.083 1.00 92.25 194 PHE A N 1
ATOM 1540 C CA . PHE A 1 194 ? -13.743 -0.428 10.814 1.00 92.25 194 PHE A CA 1
ATOM 1541 C C . PHE A 1 194 ? -12.356 -0.349 10.168 1.00 92.25 194 PHE A C 1
ATOM 1543 O O . PHE A 1 194 ? -12.215 -0.670 8.988 1.00 92.25 194 PHE A O 1
ATOM 1550 N N . HIS A 1 195 ? -11.319 -0.002 10.937 1.00 93.25 195 HIS A N 1
ATOM 1551 C CA . HIS A 1 195 ? -9.946 0.001 10.432 1.00 93.25 195 HIS A CA 1
ATOM 1552 C C . HIS A 1 195 ? -9.526 -1.380 9.911 1.00 93.25 195 HIS A C 1
ATOM 1554 O O . HIS A 1 195 ? -8.979 -1.475 8.813 1.00 93.25 195 HIS A O 1
ATOM 1560 N N . LEU A 1 196 ? -9.841 -2.456 10.642 1.00 90.12 196 LEU A N 1
ATOM 1561 C CA . LEU A 1 196 ? -9.566 -3.822 10.199 1.00 90.12 196 LEU A CA 1
ATOM 1562 C C . LEU A 1 196 ? -10.265 -4.130 8.873 1.00 90.12 196 LEU A C 1
ATOM 1564 O O . LEU A 1 196 ? -9.609 -4.611 7.955 1.00 90.12 196 LEU A O 1
ATOM 1568 N N . VAL A 1 197 ? -11.552 -3.805 8.722 1.00 92.50 197 VAL A N 1
ATOM 1569 C CA . VAL A 1 197 ? -12.275 -4.010 7.454 1.00 92.50 197 VAL A CA 1
ATOM 1570 C C . VAL A 1 197 ? -11.600 -3.262 6.303 1.00 92.50 197 VAL A C 1
ATOM 1572 O O . VAL A 1 197 ? -11.354 -3.848 5.248 1.00 92.50 197 VAL A O 1
ATOM 1575 N N . VAL A 1 198 ? -11.240 -1.994 6.508 1.00 94.62 198 VAL A N 1
ATOM 1576 C CA . VAL A 1 198 ? -10.555 -1.179 5.493 1.00 94.62 198 VAL A CA 1
ATOM 1577 C C . VAL A 1 198 ? -9.193 -1.779 5.123 1.00 94.62 198 VAL A C 1
ATOM 1579 O O . VAL A 1 198 ? -8.865 -1.862 3.938 1.00 94.62 198 VAL A O 1
ATOM 1582 N N . VAL A 1 199 ? -8.412 -2.240 6.104 1.00 92.19 199 VAL A N 1
ATOM 1583 C CA . VAL A 1 199 ? -7.122 -2.912 5.870 1.00 92.19 199 VAL A CA 1
ATOM 1584 C C . VAL A 1 199 ? -7.312 -4.195 5.065 1.00 92.19 199 VAL A C 1
ATOM 1586 O O . VAL A 1 199 ? -6.566 -4.436 4.119 1.00 92.19 199 VAL A O 1
ATOM 1589 N N . GLN A 1 200 ? -8.328 -4.997 5.379 1.00 91.88 200 GLN A N 1
ATOM 1590 C CA . GLN A 1 200 ? -8.636 -6.227 4.647 1.00 91.88 200 GLN A CA 1
ATOM 1591 C C . GLN A 1 200 ? -9.000 -5.921 3.183 1.00 91.88 200 GLN A C 1
ATOM 1593 O O . GLN A 1 200 ? -8.437 -6.526 2.271 1.00 91.88 200 GLN A O 1
ATOM 1598 N N . VAL A 1 201 ? -9.841 -4.909 2.932 1.00 94.06 201 VAL A N 1
ATOM 1599 C CA . VAL A 1 201 ? -10.152 -4.425 1.571 1.00 94.06 201 VAL A CA 1
ATOM 1600 C C . VAL A 1 201 ? -8.898 -3.942 0.838 1.00 94.06 201 VAL A C 1
ATOM 1602 O O . VAL A 1 201 ? -8.691 -4.270 -0.333 1.00 94.06 201 VAL A O 1
ATOM 1605 N N . PHE A 1 202 ? -8.021 -3.213 1.525 1.00 93.75 202 PHE A N 1
ATOM 1606 C CA . PHE A 1 202 ? -6.743 -2.778 0.971 1.00 93.75 202 PHE A CA 1
ATOM 1607 C C . PHE A 1 202 ? -5.838 -3.956 0.583 1.00 93.75 202 PHE A C 1
ATOM 1609 O O . PHE A 1 202 ? -5.281 -3.965 -0.521 1.00 93.75 202 PHE A O 1
ATOM 1616 N N . ILE A 1 203 ? -5.721 -4.976 1.435 1.00 91.62 203 ILE A N 1
ATOM 1617 C CA . ILE A 1 203 ? -4.942 -6.186 1.141 1.00 91.62 203 ILE A CA 1
ATOM 1618 C C . ILE A 1 203 ? -5.542 -6.918 -0.065 1.00 91.62 203 ILE A C 1
ATOM 1620 O O . ILE A 1 203 ? -4.806 -7.230 -1.001 1.00 91.62 203 ILE A O 1
ATOM 1624 N N . MET A 1 204 ? -6.864 -7.108 -0.113 1.00 93.62 204 MET A N 1
ATOM 1625 C CA . MET A 1 204 ? -7.553 -7.722 -1.258 1.00 93.62 204 MET A CA 1
ATOM 1626 C C . MET A 1 204 ? -7.278 -6.990 -2.579 1.00 93.62 204 MET A C 1
ATOM 1628 O O . MET A 1 204 ? -7.086 -7.624 -3.615 1.00 93.62 204 MET A O 1
ATOM 1632 N N . TYR A 1 205 ? -7.210 -5.657 -2.553 1.00 93.00 205 TYR A N 1
ATOM 1633 C CA . TYR A 1 205 ? -6.934 -4.837 -3.737 1.00 93.00 205 TYR A CA 1
ATOM 1634 C C . TYR A 1 205 ? -5.443 -4.788 -4.126 1.00 93.00 205 TYR A C 1
ATOM 1636 O O . TYR A 1 205 ? -5.091 -4.596 -5.296 1.00 93.00 205 TYR A O 1
ATOM 1644 N N . THR A 1 206 ? -4.542 -4.982 -3.161 1.00 90.56 206 THR A N 1
ATOM 1645 C CA . THR A 1 206 ? -3.084 -4.876 -3.329 1.00 90.56 206 THR A CA 1
ATOM 1646 C C . THR A 1 206 ? -2.532 -5.627 -4.555 1.00 90.56 206 THR A C 1
ATOM 1648 O O . THR A 1 206 ? -1.851 -4.978 -5.363 1.00 90.56 206 THR A O 1
ATOM 1651 N N . PRO A 1 207 ? -2.828 -6.924 -4.790 1.00 89.62 207 PRO A N 1
ATOM 1652 C CA . PRO A 1 207 ? -2.265 -7.671 -5.918 1.00 89.62 207 PRO A CA 1
ATOM 1653 C C . PRO A 1 207 ? -2.780 -7.224 -7.292 1.00 89.62 207 PRO A C 1
ATOM 1655 O O . PRO A 1 207 ? -2.140 -7.535 -8.297 1.00 89.62 207 PRO A O 1
ATOM 1658 N N . PHE A 1 208 ? -3.863 -6.447 -7.365 1.00 89.12 208 PHE A N 1
ATOM 1659 C CA . PHE A 1 208 ? -4.415 -5.906 -8.616 1.00 89.12 208 PHE A CA 1
ATOM 1660 C C . PHE A 1 208 ? -3.956 -4.471 -8.906 1.00 89.12 208 PHE A C 1
ATOM 1662 O O . PHE A 1 208 ? -4.243 -3.916 -9.964 1.00 89.12 208 PHE A O 1
ATOM 1669 N N . SER A 1 209 ? -3.207 -3.866 -7.985 1.00 86.56 209 SER A N 1
ATOM 1670 C CA . SER A 1 209 ? -2.861 -2.445 -8.025 1.00 86.56 209 SER A CA 1
ATOM 1671 C C . SER A 1 209 ? -1.364 -2.198 -8.242 1.00 86.56 209 SER A C 1
ATOM 1673 O O . SER A 1 209 ? -0.554 -3.125 -8.387 1.00 86.56 209 SER A O 1
ATOM 1675 N N . LYS A 1 210 ? -0.958 -0.924 -8.237 1.00 81.00 210 LYS A N 1
ATOM 1676 C CA . LYS A 1 210 ? 0.460 -0.544 -8.237 1.00 81.00 210 LYS A CA 1
ATOM 1677 C C . LYS A 1 210 ? 1.143 -0.746 -6.880 1.00 81.00 210 LYS A C 1
ATOM 1679 O O . LYS A 1 210 ? 2.362 -0.690 -6.856 1.00 81.00 210 LYS A O 1
ATOM 1684 N N . PHE A 1 211 ? 0.437 -1.073 -5.793 1.00 79.75 211 PHE A N 1
ATOM 1685 C CA . PHE A 1 211 ? 1.082 -1.370 -4.502 1.00 79.75 211 PHE A CA 1
ATOM 1686 C C . PHE A 1 211 ? 2.034 -2.565 -4.573 1.00 79.75 211 PHE A C 1
ATOM 1688 O O . PHE A 1 211 ? 3.077 -2.580 -3.924 1.00 79.75 211 PHE A O 1
ATOM 1695 N N . PHE A 1 212 ? 1.755 -3.519 -5.463 1.00 80.44 212 PHE A N 1
ATOM 1696 C CA . PHE A 1 212 ? 2.668 -4.629 -5.723 1.00 80.44 212 PHE A CA 1
ATOM 1697 C C . PHE A 1 212 ? 3.929 -4.222 -6.501 1.00 80.44 212 PHE A C 1
ATOM 1699 O O . PHE A 1 212 ? 4.778 -5.077 -6.754 1.00 80.44 212 PHE A O 1
ATOM 1706 N N . HIS A 1 213 ? 4.087 -2.957 -6.922 1.00 75.94 213 HIS A N 1
ATOM 1707 C CA . HIS A 1 213 ? 5.205 -2.536 -7.769 1.00 75.94 213 HIS A CA 1
ATOM 1708 C C . HIS A 1 213 ? 6.567 -2.781 -7.123 1.00 75.94 213 HIS A C 1
ATOM 1710 O O . HIS A 1 213 ? 7.519 -3.028 -7.850 1.00 75.94 213 HIS A O 1
ATOM 1716 N N . GLY A 1 214 ? 6.675 -2.757 -5.788 1.00 70.75 214 GLY A N 1
ATOM 1717 C CA . GLY A 1 214 ? 7.958 -2.917 -5.098 1.00 70.75 214 GLY A CA 1
ATOM 1718 C C . GLY A 1 214 ? 8.460 -4.341 -5.284 1.00 70.75 214 GLY A C 1
ATOM 1719 O O . GLY A 1 214 ? 9.532 -4.571 -5.835 1.00 70.75 214 GLY A O 1
ATOM 1720 N N . ILE A 1 215 ? 7.587 -5.294 -4.956 1.00 73.31 215 ILE A N 1
ATOM 1721 C CA . ILE A 1 215 ? 7.801 -6.727 -5.162 1.00 73.31 215 ILE A CA 1
ATOM 1722 C C . ILE A 1 215 ? 7.991 -7.030 -6.654 1.00 73.31 215 ILE A C 1
ATOM 1724 O O . ILE A 1 215 ? 8.933 -7.717 -7.034 1.00 73.31 215 ILE A O 1
ATOM 1728 N N . THR A 1 216 ? 7.144 -6.453 -7.515 1.00 71.75 216 THR A N 1
ATOM 1729 C CA . THR A 1 216 ? 7.238 -6.617 -8.977 1.00 71.75 216 THR A CA 1
ATOM 1730 C C . THR A 1 216 ? 8.601 -6.165 -9.500 1.00 71.75 216 THR A C 1
ATOM 1732 O O . THR A 1 216 ? 9.211 -6.867 -10.295 1.00 71.75 216 THR A O 1
ATOM 1735 N N . SER A 1 217 ? 9.092 -5.010 -9.047 1.00 70.81 217 SER A N 1
ATOM 1736 C CA . SER A 1 217 ? 10.368 -4.445 -9.492 1.00 70.81 217 SER A CA 1
ATOM 1737 C C . SER A 1 217 ? 11.529 -5.345 -9.081 1.00 70.81 217 SER A C 1
ATOM 1739 O O . SER A 1 217 ? 12.377 -5.646 -9.912 1.00 70.81 217 SER A O 1
ATOM 1741 N N . ILE A 1 218 ? 11.530 -5.843 -7.840 1.00 74.12 218 ILE A N 1
ATOM 1742 C CA . ILE A 1 218 ? 12.550 -6.781 -7.342 1.00 74.12 218 ILE A CA 1
ATOM 1743 C C . ILE A 1 218 ? 12.550 -8.075 -8.168 1.00 74.12 218 ILE A C 1
ATOM 1745 O O . ILE A 1 218 ? 13.604 -8.514 -8.626 1.00 74.12 218 ILE A O 1
ATOM 1749 N N . ILE A 1 219 ? 11.373 -8.664 -8.407 1.00 75.00 219 ILE A N 1
ATOM 1750 C CA . ILE A 1 219 ? 11.238 -9.903 -9.188 1.00 75.00 219 ILE A CA 1
ATOM 1751 C C . ILE A 1 219 ? 11.711 -9.689 -10.627 1.00 75.00 219 ILE A C 1
ATOM 1753 O O . ILE A 1 219 ? 12.484 -10.492 -11.144 1.00 75.00 219 ILE A O 1
ATOM 1757 N N . VAL A 1 220 ? 11.290 -8.600 -11.272 1.00 71.81 220 VAL A N 1
ATOM 1758 C CA . VAL A 1 220 ? 11.694 -8.282 -12.647 1.00 71.81 220 VAL A CA 1
ATOM 1759 C C . VAL A 1 220 ? 13.202 -8.041 -12.735 1.00 71.81 220 VAL A C 1
ATOM 1761 O O . VAL A 1 220 ? 13.832 -8.571 -13.648 1.00 71.81 220 VAL A O 1
ATOM 1764 N N . MET A 1 221 ? 13.800 -7.318 -11.783 1.00 73.00 221 MET A N 1
ATOM 1765 C CA . MET A 1 221 ? 15.254 -7.120 -11.712 1.00 73.00 221 MET A CA 1
ATOM 1766 C C . MET A 1 221 ? 15.998 -8.450 -11.565 1.00 73.00 221 MET A C 1
ATOM 1768 O O . MET A 1 221 ? 16.958 -8.704 -12.292 1.00 73.00 221 MET A O 1
ATOM 1772 N N . MET A 1 222 ? 15.524 -9.330 -10.681 1.00 78.19 222 MET A N 1
ATOM 1773 C CA . MET A 1 222 ? 16.115 -10.651 -10.476 1.00 78.19 222 MET A CA 1
ATOM 1774 C C . MET A 1 222 ? 16.018 -11.520 -11.738 1.00 78.19 222 MET A C 1
ATOM 1776 O O . MET A 1 222 ? 17.023 -12.073 -12.186 1.00 78.19 222 MET A O 1
ATOM 1780 N N . LEU A 1 223 ? 14.835 -11.609 -12.354 1.00 75.00 223 LEU A N 1
ATOM 1781 C CA . LEU A 1 223 ? 14.616 -12.390 -13.577 1.00 75.00 223 LEU A CA 1
ATOM 1782 C C . LEU A 1 223 ? 15.408 -11.834 -14.770 1.00 75.00 223 LEU A C 1
ATOM 1784 O O . LEU A 1 223 ? 15.945 -12.608 -15.564 1.00 75.00 223 LEU A O 1
ATOM 1788 N N . SER A 1 224 ? 15.510 -10.507 -14.884 1.00 71.94 224 SER A N 1
ATOM 1789 C CA . SER A 1 224 ? 16.316 -9.828 -15.903 1.00 71.94 224 SER A CA 1
ATOM 1790 C C . SER A 1 224 ? 17.802 -10.143 -15.731 1.00 71.94 224 SER A C 1
ATOM 1792 O O . SER A 1 224 ? 18.440 -10.595 -16.680 1.00 71.94 224 SER A O 1
ATOM 1794 N N . GLY A 1 225 ? 18.341 -10.010 -14.514 1.00 74.44 225 GLY A N 1
ATOM 1795 C CA . GLY A 1 225 ? 19.736 -10.341 -14.216 1.00 74.44 225 GLY A CA 1
ATOM 1796 C C . GLY A 1 225 ? 20.075 -11.811 -14.468 1.00 74.44 225 GLY A C 1
ATOM 1797 O O . GLY A 1 225 ? 21.104 -12.108 -15.076 1.00 74.44 225 GLY A O 1
ATOM 1798 N N . LEU A 1 226 ? 19.177 -12.733 -14.096 1.00 78.31 226 LEU A N 1
ATOM 1799 C CA . LEU A 1 226 ? 19.311 -14.161 -14.406 1.00 78.31 226 LEU A CA 1
ATOM 1800 C C . LEU A 1 226 ? 19.360 -14.425 -15.915 1.00 78.31 226 LEU A C 1
ATOM 1802 O O . LEU A 1 226 ? 20.197 -15.201 -16.377 1.00 78.31 226 LEU A O 1
ATOM 1806 N N . LYS A 1 227 ? 18.485 -13.774 -16.689 1.00 74.31 227 LYS A N 1
ATOM 1807 C CA . LYS A 1 227 ? 18.428 -13.947 -18.145 1.00 74.31 227 LYS A CA 1
ATOM 1808 C C . LYS A 1 227 ? 19.644 -13.324 -18.841 1.00 74.31 227 LYS A C 1
ATOM 1810 O O . LYS A 1 227 ? 20.206 -13.954 -19.727 1.00 74.31 227 LYS A O 1
ATOM 1815 N N . LYS A 1 228 ? 20.116 -12.153 -18.400 1.00 73.62 228 LYS A N 1
ATOM 1816 C CA . LYS A 1 228 ? 21.346 -11.509 -18.905 1.00 73.62 228 LYS A CA 1
ATOM 1817 C C . LYS A 1 228 ? 22.616 -12.304 -18.602 1.00 73.62 228 LYS A C 1
ATOM 1819 O O . LYS A 1 228 ? 23.532 -12.284 -19.418 1.00 73.62 228 LYS A O 1
ATOM 1824 N N . ALA A 1 229 ? 22.667 -12.994 -17.460 1.00 74.50 229 ALA A N 1
ATOM 1825 C CA . ALA A 1 229 ? 23.747 -13.931 -17.149 1.00 74.50 229 ALA A CA 1
ATOM 1826 C C . ALA A 1 229 ? 23.697 -15.171 -18.050 1.00 74.50 229 ALA A C 1
ATOM 1828 O O . ALA A 1 229 ? 24.727 -15.608 -18.541 1.00 74.50 229 ALA A O 1
ATOM 1829 N N . ALA A 1 230 ? 22.499 -15.712 -18.304 1.00 75.62 230 ALA A N 1
ATOM 1830 C CA . ALA A 1 230 ? 22.328 -16.853 -19.203 1.00 75.62 230 ALA A CA 1
ATOM 1831 C C . ALA A 1 230 ? 22.697 -16.521 -20.662 1.00 75.62 230 ALA A C 1
ATOM 1833 O O . ALA A 1 230 ? 23.241 -17.371 -21.352 1.00 75.62 230 ALA A O 1
ATOM 1834 N N . LEU A 1 231 ? 22.432 -15.289 -21.115 1.00 73.06 231 LEU A N 1
ATOM 1835 C CA . LEU A 1 231 ? 22.813 -14.794 -22.447 1.00 73.06 23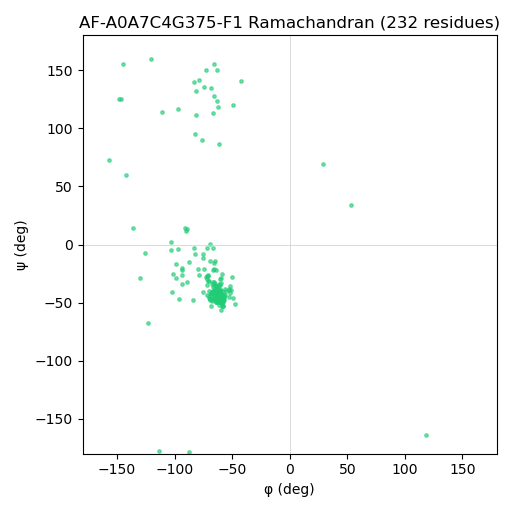1 LEU A CA 1
ATOM 1836 C C . LEU A 1 231 ? 24.287 -14.367 -22.545 1.00 73.06 231 LEU A C 1
ATOM 1838 O O . LEU A 1 231 ? 24.818 -14.270 -23.642 1.00 73.06 231 LEU A O 1
ATOM 1842 N N . GLY A 1 232 ? 24.935 -14.067 -21.417 1.00 64.25 232 GLY A N 1
ATOM 1843 C CA . GLY A 1 232 ? 26.362 -13.744 -21.342 1.00 64.25 232 GLY A CA 1
ATOM 1844 C C . GLY A 1 232 ? 27.262 -14.956 -21.121 1.00 64.25 232 GLY A C 1
ATOM 1845 O O . GLY A 1 232 ? 28.425 -14.767 -20.769 1.00 64.25 232 GLY A O 1
ATOM 1846 N N . GLY A 1 233 ? 26.714 -16.165 -21.261 1.00 53.09 233 GLY A N 1
ATOM 1847 C CA . GLY A 1 233 ? 27.448 -17.420 -21.172 1.00 53.09 233 GLY A CA 1
ATOM 1848 C C . GLY A 1 233 ? 28.262 -17.681 -22.434 1.00 53.09 233 GLY A C 1
ATOM 1849 O O . GLY A 1 233 ? 27.734 -18.257 -23.374 1.00 53.09 233 GLY A O 1
ATOM 1850 N N . ASP A 1 234 ? 29.497 -17.178 -22.401 1.00 47.72 234 ASP A N 1
ATOM 1851 C CA . ASP A 1 234 ? 30.777 -17.803 -22.782 1.00 47.72 234 ASP A CA 1
ATOM 1852 C C . ASP A 1 234 ? 31.871 -17.056 -21.998 1.00 47.72 234 ASP A C 1
ATOM 1854 O O . ASP A 1 234 ? 32.054 -15.827 -22.238 1.00 47.72 234 ASP A O 1
#

Sequence (234 aa):
MFEGQVIAFTSTMLPLITIFIFIYGVALRSLRWFMIWKVSPVLGGLKSYRGSKLKGIFNSFVLDHLPSYSLAAKRDMAFYIIGVGMHIIFITLLLTKAHIDTILALLKQYIAIPIILYIPKPFTHILSIIFISCLTLMFIRRLYQYATNKALKVISSIGDFIAVPLLLIVGVTGFAAALSSQLFPDYRLYIIAFHLVVVQVFIMYTPFSKFFHGITSIIVMMLSGLKKAALGGD

Mean predicted aligned error: 9.27 Å

Radius of gyration: 21.15 Å; Cα contacts (8 Å, |Δi|>4): 184; chains: 1; bounding box: 56×43×53 Å

Solvent-accessible surface area (backbone atoms only — not comparable to full-atom values): 12708 Å² total; per-residue (Å²): 115,67,68,61,51,54,49,48,41,65,72,49,56,48,53,52,55,26,51,52,44,27,52,52,34,44,51,55,49,50,52,52,51,53,49,50,70,73,66,57,76,81,62,87,74,60,78,57,31,74,61,53,52,68,57,15,24,50,44,31,51,57,71,74,58,47,66,77,78,37,72,60,46,74,74,40,46,69,62,40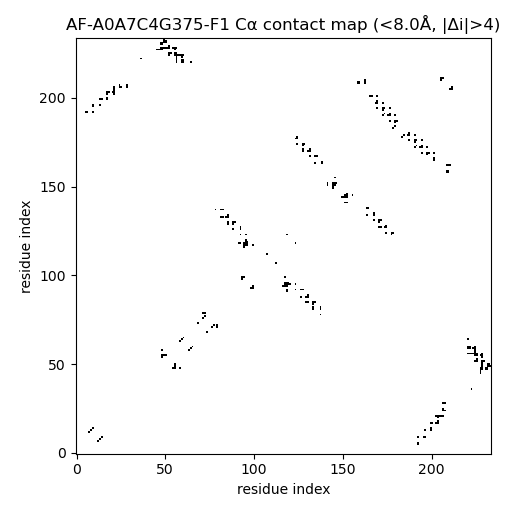,50,42,52,53,49,32,51,55,41,50,57,51,59,56,41,21,53,72,48,45,52,54,57,40,63,74,41,53,86,78,48,92,73,85,85,87,78,60,53,58,71,78,56,51,57,56,47,38,53,52,32,45,50,35,51,48,53,54,48,51,51,46,52,54,26,40,75,66,70,35,78,54,37,80,76,56,52,76,59,53,74,49,49,54,56,53,53,44,50,40,43,53,34,46,45,50,39,73,43,15,78,80,79,35,61,93,50,29,69,59,43,40,51,50,31,50,51,48,44,44,53,50,50,39,46,30,49,80,40,72,77,40,46,64,62,48,50,54,51,50,36,43,54,47,8,39,50,25,9,65,70,18,72,123

Secondary structure (DSSP, 8-state):
-HHHHHHHIIIIIHHHHHHHHHHHHHHHHHHHHHHHHHH-GGGGGSPP--S-HHHHHHHIIIIITS-SS-HHHHH-HHHHHHHHHHHHHHHHHHTBHHHHHHHHHHHTTT--------B-HHHHHHHHHHHHHHHHHHHHHHHHHHHTT-HHHHH--HHHHHHHHHHHHHHHHHHHHHHHHHH-GGGHHHHHHHHHHHHHHHHHHGGGSGGGHHHHHHHHHHHHHHHHHHHT--

Foldseek 3Di:
DVLVVLCCCLVPVLVVVLVVLLVVLLVVVVVVVVCCLVPPPVPPDDAFDEDDLVVLLVCLVPVVPPAPCPPCCVVCVPLVVLVVLLVVLVVLLCQAPVNVVVVCVVVVVPDDDDDPDGDDLVVNLVSLVSNLVSLVVVVVVLVVCCVVVHPSVVVDDPLVVVLSVLVSCLSVLVSCLSCCVPPPVPCNSVSVSVSSSSVSVNSSCCSVHCVCVVVVVSVCSSSSSSVSNVVNYD

Nearest PDB structures (foldseek):
  6pvq-assembly1_D  TM=3.903E-01  e=3.240E+00  Mus musculus
  8oqz-assembly1_C  TM=1.991E-01  e=2.000E+00  Homo sapiens

pLDDT: mean 79.43, std 13.24, range [45.28, 96.44]